Protein AF-A0A5N8WDY0-F1 (afdb_monomer)

Solvent-accessible surface area (backbone atoms only — not comparable to full-atom values): 14360 Å² total; per-residue (Å²): 140,86,79,90,82,86,77,80,86,76,88,77,80,76,77,79,76,74,82,80,84,70,80,69,49,37,36,32,41,62,36,26,34,29,49,36,77,68,32,74,91,48,96,66,60,34,71,58,36,56,59,27,44,50,50,44,52,47,46,35,44,75,72,67,66,28,44,77,53,67,89,71,45,62,41,40,34,56,66,55,49,50,48,51,46,27,53,61,26,53,36,86,88,46,44,60,65,29,34,41,37,38,40,43,33,31,52,30,41,53,34,82,93,76,68,43,44,23,38,50,31,25,70,35,45,73,93,48,61,79,78,28,44,47,54,56,60,51,48,54,39,37,46,62,90,34,38,48,32,33,38,38,40,37,40,52,31,44,33,67,59,89,68,58,60,67,52,49,40,48,50,36,34,51,72,59,57,80,63,89,81,58,87,86,30,36,42,36,35,38,33,42,43,32,61,82,72,87,74,68,72,40,46,66,44,53,38,49,51,52,28,52,52,53,54,58,69,69,67,81,62,61,103,58,84,56,63,67,63,41,40,55,42,30,64,66,36,88,80,49,56,94,72,50,47,60,47,73,43,76,34,72,45,74,111

Organism: NCBI:txid1803180

Radius of gyration: 22.56 Å; Cα contacts (8 Å, |Δi|>4): 462; chains: 1; bounding box: 66×35×93 Å

Foldse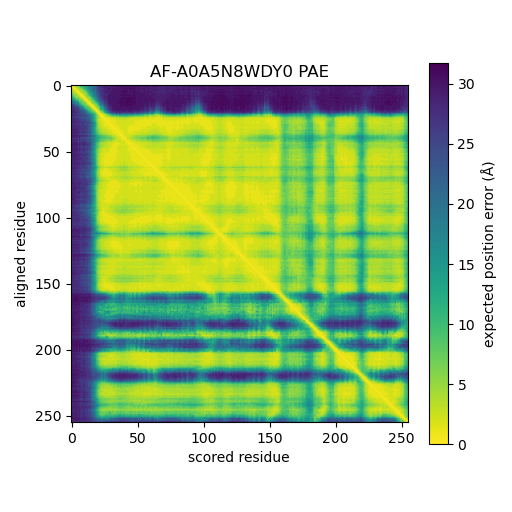ek 3Di:
DDDDDDDDDDDDPPPPPDPDDDDAAEAEEFEEQQAAVLVPVPPFGHVLLVVLRVLVVCLCVVPVVHDYDPPLYYQDDLCSVLVVLLCVQADPPDALRHAYEYHYYGAWEQDPVPRFIFGAGNHQNPVCNVPGHGLLSNLCSNPPNGSYQHYEYEYHYEYADDPSPVVSQCSSLVVVQPDDDDPDGKYKYKYKYHHDDDDPRNLVSVLLSVLVVVQVPPPDRDNDDDPVSSQVSSQPDPSRPPRIHMDMDMRDNDD

InterPro domains:
  IPR011600 Peptidase C14, caspase domain [PF00656] (36-161)
  IPR029030 Caspase-like domain superfamily [SSF52129] (45-199)

Nearest PDB structures (foldseek):
  4i1p-assembly2_C  TM=6.400E-01  e=8.966E-08  Homo sapiens
  3o2s-assembly1_B  TM=4.109E-01  e=3.213E-02  Homo sapiens
  4h3h-assembly2_E  TM=3.998E-01  e=7.259E-02  Homo sapiens
  3fmv-assembly1_A  TM=3.996E-01  e=1.057E-01  Drosophila melanogaster
  8xih-assembly1_B  TM=2.295E-01  e=7.510E+00  Mucilaginibacter paludis DSM 18603

Secondary structure (DSSP, 8-state):
--PPPPPPPP--------S--PPPPEEEEEEE----GGGTTSTT--TTHHHHHHHHHHIIIIIS-PEEE-TT-SS--HHHHHHHHHHHHHSTT--TT-EEEEEEEEEEEE-TTT--EEEE-TT--TT-GGGSEEGGGHHHHHHTTSS--EEEEEEEEEBSSSSHHHHHHHHHHHHHHT----TTEEEEEEEEE-BSS---TTHHHHHHHHHHHHHHHTSS--SS--HHHHHHHHHT-TTS-TT-EEEEEEEEE--

Structure (mmCIF, N/CA/C/O backbone):
data_AF-A0A5N8WDY0-F1
#
_entry.id   AF-A0A5N8WDY0-F1
#
loop_
_atom_site.group_PDB
_atom_site.id
_atom_site.type_symbol
_atom_site.label_atom_id
_atom_site.label_alt_id
_atom_site.label_comp_id
_atom_site.label_asym_id
_atom_site.label_entity_id
_atom_site.label_seq_id
_atom_site.pdbx_PDB_ins_code
_atom_site.Cartn_x
_atom_site.Cartn_y
_atom_site.Cartn_z
_atom_site.occupancy
_atom_site.B_iso_or_equiv
_atom_site.auth_seq_id
_atom_site.auth_comp_id
_atom_site.auth_asym_id
_atom_site.auth_atom_id
_atom_site.pdbx_PDB_model_num
ATOM 1 N N . MET A 1 1 ? -44.106 15.214 69.969 1.00 41.19 1 MET A N 1
ATOM 2 C CA . MET A 1 1 ? -45.110 15.254 68.885 1.00 41.19 1 MET A CA 1
ATOM 3 C C . MET A 1 1 ? -44.620 16.280 67.863 1.00 41.19 1 MET A C 1
ATOM 5 O O . MET A 1 1 ? -44.965 17.442 67.964 1.00 41.19 1 MET A O 1
ATOM 9 N N . SER A 1 2 ? -43.509 16.016 67.173 1.00 41.09 2 SER A N 1
ATOM 10 C CA . SER A 1 2 ? -43.391 15.290 65.890 1.00 41.09 2 SER A CA 1
ATOM 11 C C . SER A 1 2 ? -43.921 16.117 64.710 1.00 41.09 2 SER A C 1
ATOM 13 O O . SER A 1 2 ? -45.091 16.016 64.360 1.00 41.09 2 SER A O 1
ATOM 15 N N . GLY A 1 3 ? -43.043 16.949 64.136 1.00 33.97 3 GLY A N 1
ATOM 16 C CA . GLY A 1 3 ? -43.262 17.661 62.872 1.00 33.97 3 GLY A CA 1
ATOM 17 C C . GLY A 1 3 ? -42.946 16.784 61.646 1.00 33.97 3 GLY A C 1
ATOM 18 O O . GLY A 1 3 ? -42.267 15.764 61.789 1.00 33.97 3 GLY A O 1
ATOM 19 N N . PRO A 1 4 ? -43.441 17.141 60.448 1.00 39.28 4 PRO A N 1
ATOM 20 C CA . PRO A 1 4 ? -43.290 16.320 59.251 1.00 39.28 4 PRO A CA 1
ATOM 21 C C . PRO A 1 4 ? -41.897 16.486 58.623 1.00 39.28 4 PRO A C 1
ATOM 23 O O . PRO A 1 4 ? -41.446 17.594 58.342 1.00 39.28 4 PRO A O 1
ATOM 26 N N . GLY A 1 5 ? -41.213 15.358 58.415 1.00 33.44 5 GLY A N 1
ATOM 27 C CA . GLY A 1 5 ? -39.883 15.285 57.816 1.00 33.44 5 GLY A CA 1
ATOM 28 C C . GLY A 1 5 ? -39.906 15.461 56.297 1.00 33.44 5 GLY A C 1
ATOM 29 O O . GLY A 1 5 ? -40.587 14.726 55.583 1.00 33.44 5 GLY A O 1
ATOM 30 N N . TRP A 1 6 ? -39.107 16.409 55.814 1.00 32.38 6 TRP A N 1
ATOM 31 C CA . TRP A 1 6 ? -38.772 16.586 54.404 1.00 32.38 6 TRP A CA 1
ATOM 32 C C . TRP A 1 6 ? -37.780 15.494 53.970 1.00 32.38 6 TRP A C 1
ATOM 34 O O . TRP A 1 6 ? -36.683 15.397 54.521 1.00 32.38 6 TRP A O 1
ATOM 44 N N . ARG A 1 7 ? -38.162 14.647 53.007 1.00 35.81 7 ARG A N 1
ATOM 45 C CA . ARG A 1 7 ? -37.273 13.654 52.380 1.00 35.81 7 ARG A CA 1
ATOM 46 C C . ARG A 1 7 ? -36.707 14.237 51.084 1.00 35.81 7 ARG A C 1
ATOM 48 O O . ARG A 1 7 ? -37.470 14.554 50.179 1.00 35.81 7 ARG A O 1
ATOM 55 N N . TYR A 1 8 ? -35.383 14.328 50.985 1.00 34.28 8 TYR A N 1
ATOM 56 C CA . TYR A 1 8 ? -34.689 14.441 49.699 1.00 34.28 8 TYR A CA 1
ATOM 57 C C . TYR A 1 8 ? -34.853 13.122 48.919 1.00 34.28 8 TYR A C 1
ATOM 59 O O . TYR A 1 8 ? -34.640 12.061 49.515 1.00 34.28 8 TYR A O 1
ATOM 67 N N . PRO A 1 9 ? -35.200 13.134 47.620 1.00 34.75 9 PRO A N 1
ATOM 68 C CA . PRO A 1 9 ? -35.011 11.967 46.776 1.00 34.75 9 PRO A CA 1
ATOM 69 C C . PRO A 1 9 ? -33.530 11.836 46.416 1.00 34.75 9 PRO A C 1
ATOM 71 O O . PRO A 1 9 ? -32.908 12.777 45.929 1.00 34.75 9 PRO A O 1
ATOM 74 N N . ALA A 1 10 ? -32.996 10.649 46.693 1.00 37.09 10 ALA A N 1
ATOM 75 C CA . ALA A 1 10 ? -31.691 10.201 46.251 1.00 37.09 10 ALA A CA 1
ATOM 76 C C . ALA A 1 10 ? -31.654 10.031 44.726 1.00 37.09 10 ALA A C 1
ATOM 78 O O . ALA A 1 10 ? -32.656 9.703 44.086 1.00 37.09 10 ALA A O 1
ATOM 79 N N . ASP A 1 11 ? -30.457 10.246 44.201 1.00 36.03 11 ASP A N 1
ATOM 80 C CA . ASP A 1 11 ? -30.026 10.104 42.822 1.00 36.03 11 ASP A CA 1
ATOM 81 C C . ASP A 1 11 ? -30.636 8.901 42.090 1.00 36.03 11 ASP A C 1
ATOM 83 O O . ASP A 1 11 ? -30.462 7.743 42.469 1.00 36.03 11 ASP A O 1
ATOM 87 N N . SER A 1 12 ? -31.270 9.179 40.954 1.00 33.81 12 SER A N 1
ATOM 88 C CA . SER A 1 12 ? -31.359 8.221 39.854 1.00 33.81 12 SER A CA 1
ATOM 89 C C . SER A 1 12 ? -30.687 8.851 38.643 1.00 33.81 12 SER A C 1
ATOM 91 O O . SER A 1 12 ? -31.320 9.428 37.764 1.00 33.81 12 SER A O 1
ATOM 93 N N . VAL A 1 13 ? -29.355 8.754 38.617 1.00 37.41 13 VAL A N 1
ATOM 94 C CA . VAL A 1 13 ? -28.592 8.890 37.377 1.00 37.41 13 VAL A CA 1
ATOM 95 C C . VAL A 1 13 ? -29.002 7.706 36.509 1.00 37.41 13 VAL A C 1
ATOM 97 O O . VAL A 1 13 ? -28.483 6.597 36.629 1.00 37.41 13 VAL A O 1
ATOM 100 N N . SER A 1 14 ? -30.015 7.933 35.681 1.00 36.53 14 SER A N 1
ATOM 101 C CA . SER A 1 14 ? -30.375 7.069 34.571 1.00 36.53 14 SER A CA 1
ATOM 102 C C . SER A 1 14 ? -29.157 6.973 33.662 1.00 36.53 14 SER A C 1
ATOM 104 O O . SER A 1 14 ? -28.868 7.891 32.896 1.00 36.53 14 SER A O 1
ATOM 106 N N . GLY A 1 15 ? -28.409 5.879 33.812 1.00 33.81 15 GLY A N 1
ATOM 107 C CA . GLY A 1 15 ? -27.328 5.504 32.919 1.00 33.81 15 GLY A CA 1
ATOM 108 C C . GLY A 1 15 ? -27.869 5.422 31.502 1.00 33.81 15 GLY A C 1
ATOM 109 O O . GLY A 1 15 ? -28.579 4.480 31.146 1.00 33.81 15 GLY A O 1
ATOM 110 N N . ASP A 1 16 ? -27.537 6.447 30.731 1.00 34.56 16 ASP A N 1
ATOM 111 C CA . ASP A 1 16 ? -27.670 6.518 29.291 1.00 34.56 16 ASP A CA 1
ATOM 112 C C . ASP A 1 16 ? -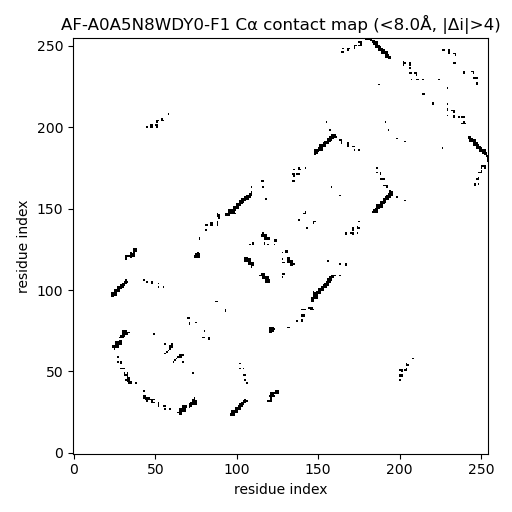26.895 5.333 28.696 1.00 34.56 16 ASP A C 1
ATOM 114 O O . ASP A 1 16 ? -25.664 5.335 28.589 1.00 34.56 16 ASP A O 1
ATOM 118 N N . ARG A 1 17 ? -27.611 4.239 28.410 1.00 39.78 17 ARG A N 1
ATOM 119 C CA . ARG A 1 17 ? -27.057 3.096 27.685 1.00 39.78 17 ARG A CA 1
ATOM 120 C C . ARG A 1 17 ? -26.808 3.570 26.263 1.00 39.78 17 ARG A C 1
ATOM 122 O O . ARG A 1 17 ? -27.700 3.504 25.421 1.00 39.78 17 ARG A O 1
ATOM 129 N N . ARG A 1 18 ? -25.582 4.031 26.011 1.00 45.97 18 ARG A N 1
ATOM 130 C CA . ARG A 1 18 ? -25.064 4.271 24.664 1.00 45.97 18 ARG A CA 1
ATOM 131 C C . ARG A 1 18 ? -25.405 3.077 23.776 1.00 45.97 18 ARG A C 1
ATOM 133 O O . ARG A 1 18 ? -24.994 1.947 24.041 1.00 45.97 18 ARG A O 1
ATOM 140 N N . ALA A 1 19 ? -26.163 3.353 22.728 1.00 42.78 19 ALA A N 1
ATOM 141 C CA . ALA A 1 19 ? -26.455 2.413 21.668 1.00 42.78 19 ALA A CA 1
ATOM 142 C C . ALA A 1 19 ? -25.149 1.915 21.007 1.00 42.78 19 ALA A C 1
ATOM 144 O O . ALA A 1 19 ? -24.317 2.716 20.588 1.00 42.78 19 ALA A O 1
ATOM 145 N N . GLY A 1 20 ? -24.992 0.589 20.897 1.00 45.62 20 GLY A N 1
ATOM 146 C CA . GLY A 1 20 ? -24.292 -0.061 19.777 1.00 45.62 20 GLY A CA 1
ATOM 147 C C . GLY A 1 20 ? -22.757 -0.141 19.770 1.00 45.62 20 GLY A C 1
ATOM 148 O O . GLY A 1 20 ? -22.171 -0.091 18.694 1.00 45.62 20 GLY A O 1
ATOM 149 N N . GLY A 1 21 ? -22.073 -0.286 20.907 1.00 44.81 21 GLY A N 1
ATOM 150 C CA . GLY A 1 21 ? -20.602 -0.379 20.942 1.00 44.81 21 GLY A CA 1
ATOM 151 C C . GLY A 1 21 ? -20.034 -1.794 20.759 1.00 44.81 21 GLY A C 1
ATOM 152 O O . GLY A 1 21 ? -19.482 -2.336 21.709 1.00 44.81 21 GLY A O 1
ATOM 153 N N . GLY A 1 22 ? -20.169 -2.408 19.577 1.00 65.88 22 GLY A N 1
ATOM 154 C CA . GLY A 1 22 ? -19.426 -3.645 19.257 1.00 65.88 22 GLY A CA 1
ATOM 155 C C . GLY A 1 22 ? -17.916 -3.387 19.137 1.00 65.88 22 GLY A C 1
ATOM 156 O O . GLY A 1 22 ? -17.536 -2.250 18.847 1.00 65.88 22 GLY A O 1
ATOM 157 N N . GLU A 1 23 ? -17.078 -4.412 19.333 1.00 80.25 23 GLU A N 1
ATOM 158 C CA . GLU A 1 23 ? -15.612 -4.304 19.215 1.00 80.25 23 GLU A CA 1
ATOM 159 C C . GLU A 1 23 ? -15.165 -3.674 17.876 1.00 80.25 23 GLU A C 1
ATOM 161 O O . GLU A 1 23 ? -15.850 -3.849 16.859 1.00 80.25 23 GLU A O 1
ATOM 166 N N . PRO A 1 24 ? -14.025 -2.948 17.852 1.00 85.44 24 PRO A N 1
ATOM 167 C CA . PRO A 1 24 ? -13.441 -2.421 16.623 1.00 85.44 24 PRO A CA 1
ATOM 168 C C . PRO A 1 24 ? -13.274 -3.506 15.559 1.00 85.44 24 PRO A C 1
ATOM 170 O O . PRO A 1 24 ? -12.578 -4.500 15.778 1.00 85.44 24 PRO A O 1
ATOM 173 N N . ARG A 1 25 ? -13.874 -3.305 14.383 1.00 93.25 25 ARG A N 1
ATOM 174 C CA . ARG A 1 25 ? -13.728 -4.244 13.267 1.00 93.25 25 ARG A CA 1
ATOM 175 C C . ARG A 1 25 ? -12.442 -3.943 12.512 1.00 93.25 25 ARG A C 1
ATOM 177 O O . ARG A 1 25 ? -12.046 -2.787 12.363 1.00 93.25 25 ARG A O 1
ATOM 184 N N . ARG A 1 26 ? -11.794 -4.995 12.031 1.00 94.69 26 ARG A N 1
ATOM 185 C CA . ARG A 1 26 ? -10.508 -4.929 11.336 1.00 94.69 26 ARG A CA 1
ATOM 186 C C . ARG A 1 26 ? -10.714 -5.421 9.915 1.00 94.69 26 ARG A C 1
ATOM 188 O O . ARG A 1 26 ? -11.215 -6.524 9.730 1.00 94.69 26 ARG A O 1
ATOM 195 N N . PHE A 1 27 ? -10.350 -4.617 8.927 1.00 97.38 27 PHE A N 1
ATOM 196 C CA . PHE A 1 27 ? -10.553 -4.919 7.512 1.00 97.38 27 PHE A CA 1
ATOM 197 C C . PHE A 1 27 ? -9.233 -4.911 6.764 1.00 97.38 27 PHE A C 1
ATOM 199 O O . PHE A 1 27 ? -8.406 -4.030 6.991 1.00 97.38 27 PHE A O 1
ATOM 206 N N . LEU A 1 28 ? -9.048 -5.886 5.884 1.00 98.06 28 LEU A N 1
ATOM 207 C CA . LEU A 1 28 ? -7.925 -5.967 4.963 1.00 98.06 28 LEU A CA 1
ATOM 208 C C . LEU A 1 28 ? -8.444 -5.808 3.536 1.00 98.06 28 LEU A C 1
ATOM 210 O O . LEU A 1 28 ? -9.315 -6.568 3.120 1.00 98.06 28 LEU A O 1
ATOM 214 N N . ILE A 1 29 ? -7.861 -4.882 2.782 1.00 98.31 29 ILE A N 1
ATOM 215 C CA . ILE A 1 29 ? -7.933 -4.851 1.318 1.00 98.31 29 ILE A CA 1
ATOM 216 C C . ILE A 1 29 ? -6.534 -5.203 0.813 1.00 98.31 29 ILE A C 1
ATOM 218 O O . ILE A 1 29 ? -5.583 -4.485 1.112 1.00 98.31 29 ILE A O 1
ATOM 222 N N . ALA A 1 30 ? -6.391 -6.307 0.082 1.00 97.88 30 ALA A N 1
ATOM 223 C CA . ALA A 1 30 ? -5.100 -6.770 -0.420 1.00 97.88 30 ALA A CA 1
ATOM 224 C C . ALA A 1 30 ? -5.161 -7.024 -1.928 1.00 97.88 30 ALA A C 1
ATOM 226 O O . ALA A 1 30 ? -5.949 -7.851 -2.396 1.00 97.88 30 ALA A O 1
ATOM 227 N N . THR A 1 31 ? -4.299 -6.335 -2.672 1.00 97.94 31 THR A N 1
ATOM 228 C CA . THR A 1 31 ? -4.170 -6.481 -4.122 1.00 97.94 31 THR A CA 1
ATOM 229 C C . THR A 1 31 ? -2.711 -6.588 -4.541 1.00 97.94 31 THR A C 1
ATOM 231 O O . THR A 1 31 ? -1.813 -6.082 -3.866 1.00 97.94 31 THR A O 1
ATOM 234 N N . ALA A 1 32 ? -2.493 -7.223 -5.685 1.00 95.94 32 ALA A N 1
A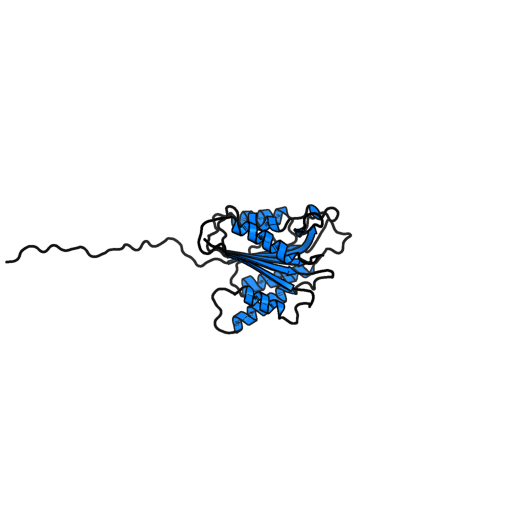TOM 235 C CA . ALA A 1 32 ? -1.217 -7.244 -6.374 1.00 95.94 32 ALA A CA 1
ATOM 236 C C . ALA A 1 32 ? -1.436 -7.033 -7.872 1.00 95.94 32 ALA A C 1
ATOM 238 O O . ALA A 1 32 ? -2.393 -7.570 -8.434 1.00 95.94 32 ALA A O 1
ATOM 239 N N . VAL A 1 33 ? -0.545 -6.275 -8.507 1.00 95.75 33 VAL A N 1
ATOM 240 C CA . VAL A 1 33 ? -0.475 -6.159 -9.965 1.00 95.75 33 VAL A CA 1
ATOM 241 C C . VAL A 1 33 ? 0.573 -7.152 -10.452 1.00 95.75 33 VAL A C 1
ATOM 243 O O . VAL A 1 33 ? 1.774 -6.971 -10.278 1.00 95.75 33 VAL A O 1
ATOM 246 N N . THR A 1 34 ? 0.090 -8.265 -10.985 1.00 94.69 34 THR A N 1
ATOM 247 C CA . THR A 1 34 ? 0.880 -9.418 -11.427 1.00 94.69 34 THR A CA 1
ATOM 248 C C . THR A 1 34 ? 1.106 -9.408 -12.932 1.00 94.69 34 THR A C 1
ATOM 250 O O . THR A 1 34 ? 2.052 -10.043 -13.400 1.00 94.69 34 THR A O 1
ATOM 253 N N . ARG A 1 35 ? 0.248 -8.702 -13.680 1.00 95.38 35 ARG A N 1
ATOM 254 C CA . ARG A 1 35 ? 0.292 -8.611 -15.140 1.00 95.38 35 ARG A CA 1
ATOM 255 C C . ARG A 1 35 ? 0.127 -7.186 -15.641 1.00 95.38 35 ARG A C 1
ATOM 257 O O . ARG A 1 35 ? -0.721 -6.448 -15.140 1.00 95.38 35 ARG A O 1
ATOM 264 N N . TYR A 1 36 ? 0.868 -6.874 -16.700 1.00 94.44 36 TYR A N 1
ATOM 265 C CA . TYR A 1 36 ? 0.880 -5.573 -17.365 1.00 94.44 36 TYR A CA 1
ATOM 266 C C . TYR A 1 36 ? 0.624 -5.736 -18.873 1.00 94.44 36 TYR A C 1
ATOM 268 O O . TYR A 1 36 ? 1.563 -5.747 -19.668 1.00 94.44 36 TYR A O 1
ATOM 276 N N . PRO A 1 37 ? -0.646 -5.871 -19.308 1.00 94.31 37 PRO A N 1
ATOM 277 C CA . PRO A 1 37 ? -0.991 -6.157 -20.703 1.00 94.31 37 PRO A CA 1
ATOM 278 C C . PRO A 1 37 ? -0.462 -5.151 -21.736 1.00 94.31 37 PRO A C 1
ATOM 280 O O . PRO A 1 37 ? -0.195 -5.539 -22.871 1.00 94.31 37 PRO A O 1
ATOM 283 N N . ALA A 1 38 ? -0.307 -3.874 -21.372 1.00 92.81 38 ALA A N 1
ATOM 284 C CA . ALA A 1 38 ? 0.275 -2.864 -22.261 1.00 92.81 38 ALA A CA 1
ATOM 285 C C . ALA A 1 38 ? 1.804 -3.015 -22.398 1.00 92.81 38 ALA A C 1
ATOM 287 O O . ALA A 1 38 ? 2.375 -2.712 -23.441 1.00 92.81 38 ALA A O 1
ATOM 288 N N . ALA A 1 39 ? 2.459 -3.588 -21.388 1.00 89.94 39 ALA A N 1
ATOM 289 C CA . ALA A 1 39 ? 3.906 -3.729 -21.288 1.00 89.94 39 ALA A CA 1
ATOM 290 C C . ALA A 1 39 ? 4.411 -5.119 -21.712 1.00 89.94 39 ALA A C 1
ATOM 292 O O . ALA A 1 39 ? 5.417 -5.591 -21.206 1.00 89.94 39 ALA A O 1
ATOM 293 N N . THR A 1 40 ? 3.748 -5.792 -22.661 1.00 87.06 40 THR A N 1
ATOM 294 C CA . THR A 1 40 ? 4.109 -7.165 -23.102 1.00 87.06 40 THR A CA 1
ATOM 295 C C . THR A 1 40 ? 5.534 -7.323 -23.639 1.00 87.06 40 THR A C 1
ATOM 297 O O . THR A 1 40 ? 6.055 -8.436 -23.691 1.00 87.06 40 THR A O 1
ATOM 300 N N . HIS A 1 41 ? 6.159 -6.226 -24.065 1.00 86.00 41 HIS A N 1
ATOM 301 C CA . HIS A 1 41 ? 7.540 -6.189 -24.540 1.00 86.00 41 HIS A CA 1
ATOM 302 C C . HIS A 1 41 ? 8.552 -5.876 -23.422 1.00 86.00 41 HIS A C 1
ATOM 304 O O . HIS A 1 41 ? 9.760 -5.940 -23.653 1.00 86.00 41 HIS A O 1
ATOM 310 N N . LEU A 1 42 ? 8.065 -5.554 -22.223 1.00 82.50 42 LEU A N 1
ATOM 311 C CA . LEU A 1 42 ? 8.845 -5.315 -21.020 1.00 82.50 42 LEU A CA 1
ATOM 312 C C . LEU A 1 42 ? 8.673 -6.506 -20.070 1.00 82.50 42 LEU A C 1
ATOM 314 O O . LEU A 1 42 ? 7.598 -7.090 -19.955 1.00 82.50 42 LEU A O 1
ATOM 318 N N . ASP A 1 43 ? 9.731 -6.875 -19.351 1.00 85.62 43 ASP A N 1
ATOM 319 C CA . ASP A 1 43 ? 9.674 -7.935 -18.333 1.00 85.62 43 ASP A CA 1
ATOM 320 C C . ASP A 1 43 ? 9.049 -7.397 -17.032 1.00 85.62 43 ASP A C 1
ATOM 322 O O . ASP A 1 43 ? 9.686 -7.340 -15.973 1.00 85.62 43 ASP A O 1
ATOM 326 N N . TRP A 1 44 ? 7.814 -6.896 -17.130 1.00 88.25 44 TRP A N 1
ATOM 327 C CA . TRP A 1 44 ? 7.068 -6.283 -16.030 1.00 88.25 44 TRP A CA 1
ATOM 328 C C . TRP A 1 44 ? 6.180 -7.274 -15.286 1.00 88.25 44 TRP A C 1
ATOM 330 O O . TRP A 1 44 ? 5.920 -7.062 -14.106 1.00 88.25 44 TRP A O 1
ATOM 340 N N . ASP A 1 45 ? 5.761 -8.374 -15.905 1.00 90.75 45 ASP A N 1
ATOM 341 C CA . ASP A 1 45 ? 4.912 -9.362 -15.239 1.00 90.75 45 ASP A CA 1
ATOM 342 C C . ASP A 1 45 ? 5.597 -9.948 -13.989 1.00 90.75 45 ASP A C 1
ATOM 344 O O . ASP A 1 45 ? 6.784 -10.287 -13.969 1.00 90.75 45 ASP A O 1
ATOM 348 N N . ARG A 1 46 ? 4.837 -10.058 -12.898 1.00 88.19 46 ARG A N 1
ATOM 349 C CA . ARG A 1 46 ? 5.295 -10.557 -11.593 1.00 88.19 46 ARG A CA 1
ATOM 350 C C . ARG A 1 46 ? 4.307 -11.599 -11.055 1.00 88.19 46 ARG A C 1
ATOM 352 O O . ARG A 1 46 ? 3.650 -11.365 -10.040 1.00 88.19 46 ARG A O 1
ATOM 359 N N . PRO A 1 47 ? 4.200 -12.784 -11.687 1.00 91.00 47 PRO A N 1
ATOM 360 C CA . PRO A 1 47 ? 3.232 -13.811 -11.288 1.00 91.00 47 PRO A CA 1
ATOM 361 C C . PRO A 1 47 ? 3.428 -14.309 -9.848 1.00 91.00 47 PRO A C 1
ATOM 363 O O . PRO A 1 47 ? 2.470 -14.728 -9.204 1.00 91.00 47 PRO A O 1
ATOM 366 N N . GLY A 1 48 ? 4.647 -14.223 -9.302 1.00 87.69 48 GLY A N 1
ATOM 367 C CA . GLY A 1 48 ? 4.912 -14.586 -7.909 1.00 87.69 48 GLY A CA 1
ATOM 368 C C . GLY A 1 48 ? 4.170 -13.714 -6.885 1.00 87.69 48 GLY A C 1
ATOM 369 O O . GLY A 1 48 ? 3.983 -14.151 -5.750 1.00 87.69 48 GLY A O 1
ATOM 370 N N . LEU A 1 49 ? 3.718 -12.506 -7.258 1.00 91.00 49 LEU A N 1
ATOM 371 C CA . LEU A 1 49 ? 3.008 -11.619 -6.331 1.00 91.00 49 LEU A CA 1
ATOM 372 C C . LEU A 1 49 ? 1.632 -12.164 -5.926 1.00 91.00 49 LEU A C 1
ATOM 374 O O . LEU A 1 49 ? 1.084 -11.719 -4.920 1.00 91.00 49 LEU A O 1
ATOM 378 N N . VAL A 1 50 ? 1.103 -13.164 -6.643 1.00 94.62 50 VAL A N 1
ATOM 379 C CA . VAL A 1 50 ? -0.081 -13.917 -6.204 1.00 94.62 50 VAL A CA 1
ATOM 380 C C . VAL A 1 50 ? 0.174 -14.549 -4.835 1.00 94.62 50 VAL A C 1
ATOM 382 O O . VAL A 1 50 ? -0.572 -14.291 -3.895 1.00 94.62 50 VAL A O 1
ATOM 385 N N . ALA A 1 51 ? 1.270 -15.302 -4.696 1.00 91.75 51 ALA A N 1
ATOM 386 C CA . ALA A 1 51 ? 1.622 -15.950 -3.435 1.00 91.75 51 ALA A CA 1
ATOM 387 C C . ALA A 1 51 ? 1.936 -14.920 -2.339 1.00 91.75 51 ALA A C 1
ATOM 389 O O . ALA A 1 51 ? 1.463 -15.053 -1.217 1.00 91.75 51 ALA A O 1
ATOM 390 N N . ALA A 1 52 ? 2.652 -13.843 -2.684 1.00 90.75 52 ALA A N 1
ATOM 391 C CA . ALA A 1 52 ? 2.959 -12.762 -1.746 1.00 90.75 52 ALA A CA 1
ATOM 392 C C . ALA A 1 52 ? 1.688 -12.111 -1.161 1.00 90.75 52 ALA A C 1
ATOM 394 O O . ALA A 1 52 ? 1.592 -11.889 0.047 1.00 90.75 52 ALA A O 1
ATOM 395 N N . ARG A 1 53 ? 0.685 -11.839 -2.007 1.00 95.44 53 ARG A N 1
ATOM 396 C CA . ARG A 1 53 ? -0.624 -11.343 -1.567 1.00 95.44 53 ARG A CA 1
ATOM 397 C C . ARG A 1 53 ? -1.324 -12.356 -0.668 1.00 95.44 53 ARG A C 1
ATOM 399 O O . ARG A 1 53 ? -1.878 -11.966 0.359 1.00 95.44 53 ARG A O 1
ATOM 406 N N . ASP A 1 54 ? -1.342 -13.623 -1.060 1.00 96.06 54 ASP A N 1
ATOM 407 C CA . ASP A 1 54 ? -2.055 -14.658 -0.316 1.00 96.06 54 ASP A CA 1
ATOM 408 C C . ASP A 1 54 ? -1.435 -14.880 1.074 1.00 96.06 54 ASP A C 1
ATOM 410 O O . ASP A 1 54 ? -2.179 -14.978 2.050 1.00 96.06 54 ASP A O 1
ATOM 414 N N . ASP A 1 55 ? -0.107 -14.795 1.204 1.00 94.94 55 ASP A N 1
ATOM 415 C CA . ASP A 1 55 ? 0.600 -14.808 2.493 1.00 94.94 55 ASP A CA 1
ATOM 416 C C . ASP A 1 55 ? 0.153 -13.651 3.408 1.00 94.94 55 ASP A C 1
ATOM 418 O O . ASP A 1 55 ? -0.050 -13.831 4.613 1.00 94.94 55 ASP A O 1
ATOM 422 N N . ILE A 1 56 ? -0.044 -12.447 2.853 1.00 95.06 56 ILE A N 1
ATOM 423 C CA . ILE A 1 56 ? -0.577 -11.298 3.604 1.00 95.06 56 ILE A CA 1
ATOM 424 C C . ILE A 1 56 ? -2.018 -11.554 4.040 1.00 95.06 56 ILE A C 1
ATOM 426 O O . ILE A 1 56 ? -2.371 -11.285 5.192 1.00 95.06 56 ILE A O 1
ATOM 430 N N . VAL A 1 57 ? -2.858 -12.075 3.144 1.00 97.00 57 VAL A N 1
ATOM 431 C CA . VAL A 1 57 ? -4.248 -12.410 3.467 1.00 97.00 57 VAL A CA 1
ATOM 432 C C . VAL A 1 57 ? -4.296 -13.438 4.596 1.00 97.00 57 VAL A C 1
ATOM 434 O O . VAL A 1 57 ? -5.033 -13.233 5.564 1.00 97.00 57 VAL A O 1
ATOM 437 N N . GLU A 1 58 ? -3.493 -14.499 4.527 1.00 95.81 58 GLU A N 1
ATOM 438 C CA . GLU A 1 58 ? -3.415 -15.527 5.567 1.00 95.81 58 GLU A CA 1
ATOM 439 C C . GLU A 1 58 ? -2.935 -14.944 6.900 1.00 95.81 58 GLU A C 1
ATOM 441 O O . GLU A 1 58 ? -3.569 -15.159 7.935 1.00 95.81 58 GLU A O 1
ATOM 446 N N . LEU A 1 59 ? -1.862 -14.149 6.893 1.00 93.56 59 LEU A N 1
ATOM 447 C CA . LEU A 1 59 ? -1.331 -13.520 8.101 1.00 93.56 59 LEU A CA 1
ATOM 448 C C . LEU A 1 59 ? -2.393 -12.664 8.805 1.00 93.56 59 LEU A C 1
ATOM 450 O O . LEU A 1 59 ? -2.623 -12.787 10.012 1.00 93.56 59 LEU A O 1
ATOM 454 N N . PHE A 1 60 ? -3.063 -11.795 8.052 1.00 93.88 60 PHE A N 1
ATOM 455 C CA . PHE A 1 60 ? -4.009 -10.839 8.616 1.00 93.88 60 PHE A CA 1
ATOM 456 C C . PHE A 1 60 ? -5.316 -11.501 9.064 1.00 93.88 60 PHE A C 1
ATOM 458 O O . PHE A 1 60 ? -5.822 -11.184 10.145 1.00 93.88 60 PHE A O 1
ATOM 465 N N . THR A 1 61 ? -5.854 -12.427 8.269 1.00 94.38 61 THR A N 1
ATOM 466 C CA . THR A 1 61 ? -7.131 -13.089 8.579 1.00 94.38 61 THR A CA 1
ATOM 467 C C . THR A 1 61 ? -6.980 -14.236 9.573 1.00 94.38 61 THR A C 1
ATOM 469 O O . THR A 1 61 ? -7.830 -14.402 10.446 1.00 94.38 61 THR A O 1
ATOM 472 N N . GLY A 1 62 ? -5.882 -14.989 9.494 1.00 90.38 62 GLY A N 1
ATOM 473 C CA . GLY A 1 62 ? -5.623 -16.146 10.345 1.00 90.38 62 GLY A CA 1
ATOM 474 C C . GLY A 1 62 ? -5.024 -15.798 11.705 1.00 90.38 62 GLY A C 1
ATOM 475 O O . GLY A 1 62 ? -5.282 -16.508 12.674 1.00 90.38 62 GLY A O 1
ATOM 476 N N . ARG A 1 63 ? -4.235 -14.714 11.808 1.00 86.81 63 ARG A N 1
ATOM 477 C CA . ARG A 1 63 ? -3.483 -14.396 13.042 1.00 86.81 63 ARG A CA 1
ATOM 478 C C . ARG A 1 63 ? -3.823 -13.046 13.659 1.00 86.81 63 ARG A C 1
ATOM 480 O O . ARG A 1 63 ? -3.762 -12.909 14.877 1.00 86.81 63 ARG A O 1
ATOM 487 N N . LEU A 1 64 ? -4.185 -12.051 12.848 1.00 88.38 64 LEU A N 1
ATOM 488 C CA . LEU A 1 64 ? -4.406 -10.676 13.323 1.00 88.38 64 LEU A CA 1
ATOM 489 C C . LEU A 1 64 ? -5.891 -10.293 13.463 1.00 88.38 64 LEU A C 1
ATOM 491 O O . LEU A 1 64 ? -6.197 -9.162 13.852 1.00 88.38 64 LEU A O 1
ATOM 495 N N . GLY A 1 65 ? -6.810 -11.217 13.160 1.00 90.75 65 GLY A N 1
ATOM 496 C CA . GLY A 1 65 ? -8.254 -11.031 13.333 1.00 90.75 65 GLY A CA 1
ATOM 497 C C . GLY A 1 65 ? -8.889 -10.051 12.344 1.00 90.75 65 GLY A C 1
ATOM 498 O O . GLY A 1 65 ? -9.886 -9.409 12.675 1.00 90.75 65 GLY A O 1
ATOM 499 N N . TYR A 1 66 ? -8.304 -9.886 11.156 1.00 94.62 66 TYR A N 1
ATOM 500 C CA . TYR A 1 66 ? -8.863 -9.046 10.097 1.00 94.62 66 TYR A CA 1
ATOM 501 C C . TYR A 1 66 ? -9.876 -9.812 9.245 1.00 94.62 66 TYR A C 1
ATOM 503 O O . TYR A 1 66 ? -9.765 -11.014 9.025 1.00 94.62 66 TYR A O 1
ATOM 511 N N . GLN A 1 67 ? -10.845 -9.084 8.708 1.00 96.94 67 GLN A N 1
ATOM 512 C CA . GLN A 1 67 ? -11.771 -9.547 7.686 1.00 96.94 67 GLN A CA 1
ATOM 513 C C . GLN A 1 67 ? -11.254 -9.104 6.317 1.00 96.94 67 GLN A C 1
ATOM 515 O O . GLN A 1 67 ? -11.030 -7.912 6.096 1.00 96.94 67 GLN A O 1
ATOM 520 N N . HIS A 1 68 ? -11.061 -10.045 5.398 1.00 97.56 68 HIS A N 1
ATOM 521 C CA . HIS A 1 68 ? -10.624 -9.729 4.042 1.00 97.56 68 HIS A CA 1
ATOM 522 C C . HIS A 1 68 ? -11.800 -9.252 3.183 1.00 97.56 68 HIS A C 1
ATOM 524 O O . HIS A 1 68 ? -12.829 -9.918 3.088 1.00 97.56 68 HIS A O 1
ATOM 530 N N . VAL A 1 69 ? -11.626 -8.091 2.559 1.00 97.75 69 VAL A N 1
ATOM 531 C CA . VAL A 1 69 ? -12.531 -7.497 1.575 1.00 97.75 69 VAL A CA 1
ATOM 532 C C . VAL A 1 69 ? -12.056 -7.933 0.192 1.00 97.75 69 VAL A C 1
ATOM 534 O O . VAL A 1 69 ? -10.984 -7.529 -0.255 1.00 97.75 69 VAL A O 1
ATOM 537 N N . THR A 1 70 ? -12.823 -8.796 -0.470 1.00 94.94 70 THR A N 1
ATOM 538 C CA . THR A 1 70 ? -12.330 -9.564 -1.624 1.00 94.94 70 THR A CA 1
ATOM 539 C C . THR A 1 70 ? -12.618 -8.939 -2.986 1.00 94.94 70 THR A C 1
ATOM 541 O O . THR A 1 70 ? -12.066 -9.416 -3.974 1.00 94.94 70 THR A O 1
ATOM 544 N N . ASP A 1 71 ? -13.456 -7.900 -3.070 1.00 95.06 71 ASP A N 1
ATOM 545 C CA . ASP A 1 71 ? -14.008 -7.444 -4.359 1.00 95.06 71 ASP A CA 1
ATOM 546 C C . ASP A 1 71 ? -12.961 -6.861 -5.324 1.00 95.06 71 ASP A C 1
ATOM 548 O O . ASP A 1 71 ? -13.196 -6.850 -6.529 1.00 95.06 71 ASP A O 1
ATOM 552 N N . LEU A 1 72 ? -11.819 -6.371 -4.824 1.00 95.12 72 LEU A N 1
ATOM 553 C CA . LEU A 1 72 ? -10.782 -5.758 -5.664 1.00 95.12 72 LEU A CA 1
ATOM 554 C C . LEU A 1 72 ? -9.953 -6.784 -6.459 1.00 95.12 72 LEU A C 1
ATOM 556 O O . LEU A 1 72 ? -9.605 -6.523 -7.605 1.00 95.12 72 LEU A O 1
ATOM 560 N N . GLY A 1 73 ? -9.658 -7.948 -5.871 1.00 95.06 73 GLY A N 1
ATOM 561 C CA . GLY A 1 73 ? -8.926 -9.027 -6.543 1.00 95.06 73 GLY A CA 1
ATOM 562 C C . GLY A 1 73 ? -7.455 -8.726 -6.881 1.00 95.06 73 GLY A C 1
ATOM 563 O O . GLY A 1 73 ? -6.738 -8.117 -6.089 1.00 95.06 73 GLY A O 1
ATOM 564 N N . LEU A 1 74 ? -7.010 -9.252 -8.027 1.00 97.94 74 LEU A N 1
ATOM 565 C CA . LEU A 1 74 ? -5.675 -9.083 -8.617 1.00 97.94 74 LEU A CA 1
ATOM 566 C C . LEU A 1 74 ? -5.757 -8.175 -9.848 1.00 97.94 74 LEU A C 1
ATOM 568 O O . LEU A 1 74 ? -6.819 -8.063 -10.457 1.00 97.94 74 LEU A O 1
ATOM 572 N N . ASP A 1 75 ? -4.614 -7.613 -10.240 1.00 98.00 75 ASP A N 1
ATOM 573 C CA . ASP A 1 75 ? -4.433 -6.807 -11.453 1.00 98.00 75 ASP A CA 1
ATOM 574 C C . ASP A 1 75 ? -5.461 -5.664 -11.610 1.00 98.00 75 ASP A C 1
ATOM 576 O O . ASP A 1 75 ? -6.074 -5.544 -12.672 1.00 98.00 75 ASP A O 1
ATOM 580 N N . PRO A 1 76 ? -5.716 -4.829 -10.581 1.00 98.38 76 PRO A N 1
ATOM 581 C CA . PRO A 1 76 ? -6.641 -3.723 -10.743 1.00 98.38 76 PRO A CA 1
ATOM 582 C C . PRO A 1 76 ? -6.032 -2.627 -11.619 1.00 98.38 76 PRO A C 1
ATOM 584 O O . PRO A 1 76 ? -4.845 -2.304 -11.530 1.00 98.38 76 PRO A O 1
ATOM 587 N N . THR A 1 77 ? -6.905 -1.975 -12.373 1.00 98.19 77 THR A N 1
ATOM 588 C CA . THR A 1 77 ? -6.642 -0.657 -12.957 1.00 98.19 77 THR A CA 1
ATOM 589 C C . THR A 1 77 ? -6.519 0.414 -11.871 1.00 98.19 77 THR A C 1
ATOM 591 O O . THR A 1 77 ? -7.028 0.250 -10.750 1.00 98.19 77 THR A O 1
ATOM 594 N N . ALA A 1 78 ? -5.909 1.554 -12.201 1.00 97.69 78 ALA A N 1
ATOM 595 C CA . ALA A 1 78 ? -5.842 2.707 -11.300 1.00 97.69 78 ALA A CA 1
ATOM 596 C C . ALA A 1 78 ? -7.235 3.158 -10.822 1.00 97.69 78 ALA A C 1
ATOM 598 O O . ALA A 1 78 ? -7.468 3.436 -9.637 1.00 97.69 78 ALA A O 1
ATOM 599 N N . ASP A 1 79 ? -8.199 3.180 -11.739 1.00 97.94 79 ASP A N 1
ATOM 600 C CA . ASP A 1 79 ? -9.575 3.566 -11.449 1.00 97.94 79 ASP A CA 1
ATOM 601 C C . ASP A 1 79 ? -10.295 2.524 -10.570 1.00 97.94 79 ASP A C 1
ATOM 603 O O . ASP A 1 79 ? -10.935 2.891 -9.582 1.00 97.94 79 ASP A O 1
ATOM 607 N N . GLN A 1 80 ? -10.131 1.221 -10.836 1.00 98.50 80 GLN A N 1
ATOM 608 C CA . GLN A 1 80 ? -10.687 0.166 -9.975 1.00 98.50 80 GLN A CA 1
ATOM 609 C C . GLN A 1 80 ? -10.149 0.246 -8.543 1.00 98.50 80 GLN A C 1
ATOM 611 O O . GLN A 1 80 ? -10.946 0.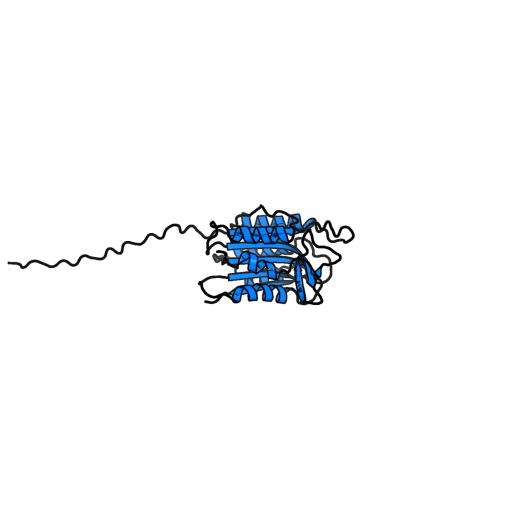221 -7.603 1.00 98.50 80 GLN A O 1
ATOM 616 N N . LEU A 1 81 ? -8.830 0.392 -8.367 1.00 98.25 81 LEU A N 1
ATOM 617 C CA . LEU A 1 81 ? -8.216 0.530 -7.044 1.00 98.25 81 LEU A CA 1
ATOM 618 C C . LEU A 1 81 ? -8.782 1.748 -6.308 1.00 98.25 81 LEU A C 1
ATOM 620 O O . LEU A 1 81 ? -9.275 1.635 -5.182 1.00 98.25 81 LEU A O 1
ATOM 624 N N . THR A 1 82 ? -8.742 2.925 -6.935 1.00 97.81 82 THR A N 1
ATOM 625 C CA . THR A 1 82 ? -9.137 4.160 -6.250 1.00 97.81 82 THR A CA 1
ATOM 626 C C . THR A 1 82 ? -10.637 4.246 -5.979 1.00 97.81 82 THR A C 1
ATOM 628 O O . THR A 1 82 ? -11.017 4.754 -4.918 1.00 97.81 82 THR A O 1
ATOM 631 N N . ARG A 1 83 ? -11.496 3.741 -6.876 1.00 97.94 83 ARG A N 1
ATOM 632 C CA . ARG A 1 83 ? -12.944 3.645 -6.634 1.00 97.94 83 ARG A CA 1
ATOM 633 C C . ARG A 1 83 ? -13.258 2.654 -5.527 1.00 97.94 83 ARG A C 1
ATOM 635 O O . ARG A 1 83 ? -13.968 3.022 -4.599 1.00 97.94 83 ARG A O 1
ATOM 642 N N . HIS A 1 84 ? -12.673 1.457 -5.553 1.00 98.31 84 HIS A N 1
ATOM 643 C CA . HIS A 1 84 ? -12.932 0.454 -4.522 1.00 98.31 84 HIS A CA 1
ATOM 644 C C . HIS A 1 84 ? -12.547 0.959 -3.123 1.00 98.31 84 HIS A C 1
ATOM 646 O O . HIS A 1 84 ? -13.357 0.898 -2.197 1.00 98.31 84 HIS A O 1
ATOM 652 N N . LEU A 1 85 ? -11.353 1.550 -2.974 1.00 97.50 85 LEU A N 1
ATOM 653 C CA . LEU A 1 85 ? -10.925 2.165 -1.711 1.00 97.50 85 LEU A CA 1
ATOM 654 C C . LEU A 1 85 ? -11.891 3.266 -1.255 1.00 97.50 85 LEU A C 1
ATOM 656 O O . LEU A 1 85 ? -12.230 3.362 -0.074 1.00 97.50 85 LEU A O 1
ATOM 660 N N . ARG A 1 86 ? -12.343 4.109 -2.188 1.00 96.50 86 ARG A N 1
ATOM 661 C CA . ARG A 1 86 ? -13.269 5.207 -1.903 1.00 96.50 86 ARG A CA 1
ATOM 662 C C . ARG A 1 86 ? -14.630 4.697 -1.440 1.00 96.50 86 ARG A C 1
ATOM 664 O O . ARG A 1 86 ? -15.143 5.192 -0.436 1.00 96.50 86 ARG A O 1
ATOM 671 N N . ASP A 1 87 ? -15.200 3.744 -2.161 1.00 97.50 87 ASP A N 1
ATOM 672 C CA . ASP A 1 87 ? -16.535 3.206 -1.912 1.00 97.50 87 ASP A CA 1
ATOM 673 C C . ASP A 1 87 ? -16.567 2.442 -0.591 1.00 97.50 87 ASP A C 1
ATOM 675 O O . ASP A 1 87 ? -17.437 2.692 0.250 1.00 97.50 87 ASP A O 1
ATOM 679 N N . PHE A 1 88 ? -15.548 1.614 -0.343 1.00 97.50 88 PHE A N 1
ATOM 680 C CA . PHE A 1 88 ? -15.381 0.927 0.930 1.00 97.50 88 PHE A CA 1
ATOM 681 C C . PHE A 1 88 ? -15.339 1.917 2.101 1.00 97.50 88 PHE A C 1
ATOM 683 O O . PHE A 1 88 ? -16.093 1.775 3.065 1.00 97.50 88 PHE A O 1
ATOM 690 N N . CYS A 1 89 ? -14.501 2.955 2.015 1.00 95.69 89 CYS A N 1
ATOM 691 C CA . CYS A 1 89 ? -14.325 3.919 3.103 1.00 95.69 89 CYS A CA 1
ATOM 692 C C . CYS A 1 89 ? -15.526 4.864 3.295 1.00 95.69 89 CYS A C 1
ATOM 694 O O . CYS A 1 89 ? -15.712 5.394 4.393 1.00 95.69 89 CYS A O 1
ATOM 696 N N . ARG A 1 90 ? -16.341 5.095 2.256 1.00 95.56 90 ARG A N 1
ATOM 697 C CA . ARG A 1 90 ? -17.548 5.944 2.315 1.00 95.56 90 ARG A CA 1
ATOM 698 C C . ARG A 1 90 ? -18.818 5.216 2.725 1.00 95.56 90 ARG A C 1
ATOM 700 O O . ARG A 1 90 ? -19.806 5.892 3.009 1.00 95.56 90 ARG A O 1
ATOM 707 N N . SER A 1 91 ? -18.811 3.887 2.733 1.00 96.38 91 SER A N 1
ATOM 708 C CA . SER A 1 91 ? -19.973 3.103 3.141 1.00 96.38 91 SER A CA 1
ATOM 709 C C . SER A 1 91 ? -20.493 3.551 4.512 1.00 96.38 91 SER A C 1
ATOM 711 O O . SER A 1 91 ? -19.717 3.757 5.449 1.00 96.38 91 SER A O 1
ATOM 713 N N . SER A 1 92 ? -21.818 3.669 4.644 1.00 94.62 92 SER A N 1
ATOM 714 C CA . SER A 1 92 ? -22.489 3.985 5.915 1.00 94.62 92 SER A CA 1
ATOM 715 C C . SER A 1 92 ? -22.214 2.943 6.999 1.00 94.62 92 SER A C 1
ATOM 717 O O . SER A 1 92 ? -22.328 3.236 8.184 1.00 94.62 92 SER A O 1
ATOM 719 N N . GLU A 1 93 ? -21.791 1.744 6.597 1.00 94.31 93 GLU A N 1
ATOM 720 C CA . GLU A 1 93 ? -21.376 0.680 7.500 1.00 94.31 93 GLU A CA 1
ATOM 721 C C . GLU A 1 93 ? -20.018 0.947 8.156 1.00 94.31 93 GLU A C 1
ATOM 723 O O . GLU A 1 93 ? -19.605 0.143 8.988 1.00 94.31 93 GLU A O 1
ATOM 728 N N . ARG A 1 94 ? -19.259 1.984 7.763 1.00 94.44 94 ARG A N 1
ATOM 729 C CA . ARG A 1 94 ? -17.939 2.299 8.341 1.00 94.44 94 ARG A CA 1
ATOM 730 C C . ARG A 1 94 ? -18.057 3.152 9.593 1.00 94.44 94 ARG A C 1
ATOM 732 O O . ARG A 1 94 ? -18.730 4.183 9.611 1.00 94.44 94 ARG A O 1
ATOM 739 N N . ARG A 1 95 ? -17.313 2.756 10.621 1.00 91.88 95 ARG A N 1
ATOM 740 C CA . ARG A 1 95 ? -17.249 3.426 11.918 1.00 91.88 95 ARG A CA 1
ATOM 741 C C . ARG A 1 95 ? -15.878 4.072 12.147 1.00 91.88 95 ARG A C 1
ATOM 743 O O . ARG A 1 95 ? -14.878 3.571 11.636 1.00 91.88 95 ARG A O 1
ATOM 750 N N . PRO A 1 96 ? -15.803 5.141 12.962 1.00 87.81 96 PRO A N 1
ATOM 751 C CA . PRO A 1 96 ? -14.537 5.781 13.330 1.00 87.81 96 PRO A CA 1
ATOM 752 C C . PRO A 1 96 ? -13.517 4.882 14.024 1.00 87.81 96 PRO A C 1
ATOM 754 O O . PRO A 1 96 ? -12.323 5.164 13.981 1.00 87.81 96 PRO A O 1
ATOM 757 N N . ASP A 1 97 ? -13.972 3.821 14.684 1.00 86.62 97 ASP A N 1
ATOM 758 C CA . ASP A 1 97 ? -13.111 2.876 15.380 1.00 86.62 97 ASP A CA 1
ATOM 759 C C . ASP A 1 97 ? -12.700 1.669 14.528 1.00 86.62 97 ASP A C 1
ATOM 761 O O . ASP A 1 97 ? -11.844 0.903 14.973 1.00 86.62 97 ASP A O 1
ATOM 765 N N . ASP A 1 98 ? -13.226 1.523 13.308 1.00 91.25 98 ASP A N 1
ATOM 766 C CA . ASP A 1 98 ? -12.752 0.498 12.379 1.00 91.25 98 ASP A CA 1
ATOM 767 C C . ASP A 1 98 ? -11.265 0.714 12.043 1.00 91.25 98 ASP A C 1
ATOM 769 O O . ASP A 1 98 ? -10.785 1.845 11.905 1.00 91.25 98 ASP A O 1
ATOM 773 N N . VAL A 1 99 ? -10.538 -0.392 11.891 1.00 91.12 99 VAL A N 1
ATOM 774 C CA . VAL A 1 99 ? -9.141 -0.419 11.446 1.00 91.12 99 VAL A CA 1
ATOM 775 C C . VAL A 1 99 ? -9.101 -0.937 10.019 1.00 91.12 99 VAL A C 1
ATOM 777 O O . VAL A 1 99 ? -9.611 -2.022 9.744 1.00 91.12 99 VAL A O 1
ATOM 780 N N . LEU A 1 100 ? -8.480 -0.180 9.119 1.00 94.19 100 LEU A N 1
ATOM 781 C CA . LEU A 1 100 ? -8.269 -0.580 7.733 1.00 94.19 100 LEU A CA 1
ATOM 782 C C . LEU A 1 100 ? -6.780 -0.826 7.488 1.00 94.19 100 LEU A C 1
ATOM 784 O O . LEU A 1 100 ? -5.964 0.070 7.681 1.00 94.19 100 LEU A O 1
ATOM 788 N N . ALA A 1 101 ? -6.444 -2.030 7.039 1.00 94.94 101 ALA A N 1
ATOM 789 C CA . ALA A 1 101 ? -5.164 -2.355 6.436 1.00 94.94 101 ALA A CA 1
ATOM 790 C C . ALA A 1 101 ? -5.331 -2.448 4.914 1.00 94.94 101 ALA A C 1
ATOM 792 O O . ALA A 1 101 ? -6.247 -3.110 4.426 1.00 94.94 101 ALA A O 1
ATOM 793 N N . VAL A 1 102 ? -4.447 -1.792 4.170 1.00 96.44 102 VAL A N 1
ATOM 794 C CA . VAL A 1 102 ? -4.391 -1.861 2.709 1.00 96.44 102 VAL A CA 1
ATOM 795 C C . VAL A 1 102 ? -3.009 -2.346 2.307 1.00 96.44 102 VAL A C 1
ATOM 797 O O . VAL A 1 102 ? -2.021 -1.724 2.681 1.00 96.44 102 VAL A O 1
ATOM 800 N N . TYR A 1 103 ? -2.945 -3.446 1.566 1.00 95.69 103 TYR A N 1
ATOM 801 C CA . TYR A 1 103 ? -1.719 -3.986 0.983 1.00 95.69 103 TYR A CA 1
ATOM 802 C C . TYR A 1 103 ? -1.777 -3.860 -0.536 1.00 95.69 103 TYR A C 1
ATOM 804 O O . TYR A 1 103 ? -2.746 -4.306 -1.158 1.00 95.69 103 TYR A O 1
ATOM 812 N N . ILE A 1 104 ? -0.747 -3.245 -1.113 1.00 95.12 104 ILE A N 1
ATOM 813 C CA . ILE A 1 104 ? -0.583 -3.095 -2.558 1.00 95.12 104 ILE A CA 1
ATOM 814 C C . ILE A 1 104 ? 0.821 -3.566 -2.916 1.00 95.12 104 ILE A C 1
ATOM 816 O O . ILE A 1 104 ? 1.795 -3.020 -2.397 1.00 95.12 104 ILE A O 1
ATOM 820 N N . ALA A 1 105 ? 0.905 -4.542 -3.817 1.00 92.31 105 ALA A N 1
ATOM 821 C CA . ALA A 1 105 ? 2.165 -5.019 -4.373 1.00 92.31 105 ALA A CA 1
ATOM 822 C C . ALA A 1 105 ? 2.214 -4.867 -5.893 1.00 92.31 105 ALA A C 1
ATOM 824 O O . ALA A 1 105 ? 1.201 -5.042 -6.573 1.00 92.31 105 ALA A O 1
ATOM 825 N N . GLY A 1 106 ? 3.393 -4.565 -6.429 1.00 90.31 106 GLY A N 1
ATOM 826 C CA . GLY A 1 106 ? 3.586 -4.352 -7.863 1.00 90.31 106 GLY A CA 1
ATOM 827 C C . GLY A 1 106 ? 4.787 -3.463 -8.155 1.00 90.31 106 GLY A C 1
ATOM 828 O O . GLY A 1 106 ? 5.671 -3.290 -7.314 1.00 90.31 106 GLY A O 1
ATOM 829 N N . HIS A 1 107 ? 4.818 -2.881 -9.349 1.00 88.50 107 HIS A N 1
ATOM 830 C CA . HIS A 1 107 ? 5.825 -1.881 -9.696 1.00 88.50 107 HIS A CA 1
ATOM 831 C C . HIS A 1 107 ? 5.482 -0.502 -9.152 1.00 88.50 107 HIS A C 1
ATOM 833 O O . HIS A 1 107 ? 4.320 -0.090 -9.112 1.00 88.50 107 HIS A O 1
ATOM 839 N N . GLY A 1 108 ? 6.530 0.208 -8.756 1.00 86.62 108 GLY A N 1
ATOM 840 C CA . GLY A 1 108 ? 6.493 1.624 -8.460 1.00 86.62 108 GLY A CA 1
ATOM 841 C C . GLY A 1 108 ? 7.659 2.325 -9.143 1.00 86.62 108 GLY A C 1
ATOM 842 O O . GLY A 1 108 ? 8.717 1.734 -9.367 1.00 86.62 108 GLY A O 1
ATOM 843 N N . GLU A 1 109 ? 7.464 3.590 -9.483 1.00 83.44 109 GLU A N 1
ATOM 844 C CA . GLU A 1 109 ? 8.495 4.417 -10.106 1.00 83.44 109 GLU A CA 1
ATOM 845 C C . GLU A 1 109 ? 8.520 5.806 -9.483 1.00 83.44 109 GLU A C 1
ATOM 847 O O . GLU A 1 109 ? 7.533 6.266 -8.907 1.00 83.44 109 GLU A O 1
ATOM 852 N N . ILE A 1 110 ? 9.676 6.465 -9.570 1.00 83.00 110 ILE A N 1
ATOM 853 C CA . ILE A 1 110 ? 9.809 7.882 -9.245 1.00 83.00 110 ILE A CA 1
ATOM 854 C C . ILE A 1 110 ? 9.839 8.641 -10.563 1.00 83.00 110 ILE A C 1
ATOM 856 O O . ILE A 1 110 ? 10.785 8.502 -11.332 1.00 83.00 110 ILE A O 1
ATOM 860 N N . VAL A 1 111 ? 8.824 9.468 -10.790 1.00 82.75 111 VAL A N 1
ATOM 861 C CA . VAL A 1 111 ? 8.745 10.360 -11.946 1.00 82.75 111 VAL A CA 1
ATOM 862 C C . VAL A 1 111 ? 9.883 11.374 -11.857 1.00 82.75 111 VAL A C 1
ATOM 864 O O . VAL A 1 111 ? 9.894 12.210 -10.949 1.00 82.75 111 VAL A O 1
ATOM 867 N N . GLU A 1 112 ? 10.844 11.317 -12.783 1.00 77.88 112 GLU A N 1
ATOM 868 C CA . GLU A 1 112 ? 12.097 12.089 -12.708 1.00 77.88 112 GLU A CA 1
ATOM 869 C C . GLU A 1 112 ? 11.854 13.602 -12.590 1.00 77.88 112 GLU A C 1
ATOM 871 O O . GLU A 1 112 ? 12.525 14.293 -11.823 1.00 77.88 112 GLU A O 1
ATOM 876 N N . ASN A 1 113 ? 10.850 14.115 -13.306 1.00 77.62 113 ASN A N 1
ATOM 877 C CA . ASN A 1 113 ? 10.562 15.549 -13.380 1.00 77.62 113 ASN A CA 1
ATOM 878 C C . ASN A 1 113 ? 9.888 16.113 -12.123 1.00 77.62 113 ASN A C 1
ATOM 880 O O . ASN A 1 113 ? 10.029 17.299 -11.820 1.00 77.62 113 ASN A O 1
ATOM 884 N N . THR A 1 114 ? 9.118 15.294 -11.406 1.00 79.12 114 THR A N 1
ATOM 885 C CA . THR A 1 114 ? 8.299 15.742 -10.266 1.00 79.12 114 THR A CA 1
ATOM 886 C C . THR A 1 114 ? 8.782 15.177 -8.932 1.00 79.12 114 THR A C 1
ATOM 888 O O . THR A 1 114 ? 8.371 15.662 -7.876 1.00 79.12 114 THR A O 1
ATOM 891 N N . GLY A 1 115 ? 9.630 14.146 -8.964 1.00 79.12 115 GLY A N 1
ATOM 892 C CA . GLY A 1 115 ? 10.013 13.346 -7.804 1.00 79.12 115 GLY A CA 1
ATOM 893 C C . GLY A 1 115 ? 8.855 12.540 -7.210 1.00 79.12 115 GLY A C 1
ATOM 894 O O . GLY A 1 115 ? 8.997 11.981 -6.123 1.00 79.12 115 GLY A O 1
ATOM 895 N N . GLN A 1 116 ? 7.693 12.498 -7.871 1.00 82.19 116 GLN A N 1
ATOM 896 C CA . GLN A 1 116 ? 6.524 11.802 -7.352 1.00 82.19 116 GLN A CA 1
ATOM 897 C C . GLN A 1 116 ? 6.653 10.302 -7.538 1.00 82.19 116 GLN A C 1
ATOM 899 O O . GLN A 1 116 ? 7.064 9.823 -8.587 1.00 82.19 116 GLN A O 1
ATOM 904 N N . HIS A 1 117 ? 6.228 9.562 -6.521 1.00 85.69 117 HIS A N 1
ATOM 905 C CA . HIS A 1 117 ? 6.078 8.127 -6.654 1.00 85.69 117 HIS A CA 1
ATOM 906 C C . HIS A 1 117 ? 4.729 7.771 -7.260 1.00 85.69 117 HIS A C 1
ATOM 908 O O . HIS A 1 117 ? 3.671 8.170 -6.744 1.00 85.69 117 HIS A O 1
ATOM 914 N N . VAL A 1 118 ? 4.782 6.951 -8.296 1.00 89.25 118 VAL A N 1
ATOM 915 C CA . VAL A 1 118 ? 3.627 6.378 -8.974 1.00 89.25 118 VAL A CA 1
ATOM 916 C C . VAL A 1 118 ? 3.601 4.868 -8.779 1.00 89.25 118 VAL A C 1
ATOM 918 O O . VAL A 1 118 ? 4.638 4.224 -8.655 1.00 89.25 118 VAL A O 1
ATOM 921 N N . LEU A 1 119 ? 2.397 4.311 -8.713 1.00 91.56 119 LEU A N 1
ATOM 922 C CA . LEU A 1 119 ? 2.144 2.879 -8.761 1.00 91.56 119 LEU A CA 1
ATOM 923 C C . LEU A 1 119 ? 1.801 2.522 -10.199 1.00 91.56 119 LEU A C 1
ATOM 925 O O . LEU A 1 119 ? 0.864 3.098 -10.760 1.00 91.56 119 LEU A O 1
ATOM 929 N N . LEU A 1 120 ? 2.521 1.558 -10.768 1.00 93.44 120 LEU A N 1
ATOM 930 C CA . LEU A 1 120 ? 2.168 1.043 -12.082 1.00 93.44 120 LEU A CA 1
ATOM 931 C C . LEU A 1 120 ? 1.053 0.014 -11.897 1.00 93.44 120 LEU A C 1
ATOM 933 O O . LEU A 1 120 ? 1.232 -1.029 -11.253 1.00 93.44 120 LEU A O 1
ATOM 937 N N . MET A 1 121 ? -0.105 0.336 -12.455 1.00 95.94 121 MET A N 1
ATOM 938 C CA . MET A 1 121 ? -1.325 -0.456 -12.391 1.00 95.94 121 MET A CA 1
ATOM 939 C C . MET A 1 121 ? -1.458 -1.306 -13.659 1.00 95.94 121 MET A C 1
ATOM 941 O O . MET A 1 121 ? -0.669 -1.170 -14.593 1.00 95.94 121 MET A O 1
ATOM 945 N N . SER A 1 122 ? -2.447 -2.202 -13.721 1.00 97.06 122 SER A N 1
ATOM 946 C CA . SER A 1 122 ? -2.593 -3.095 -14.883 1.00 97.06 122 SER A CA 1
ATOM 947 C C . SER A 1 122 ? -2.835 -2.347 -16.202 1.00 97.06 122 SER A C 1
ATOM 949 O O . SER A 1 122 ? -2.635 -2.904 -17.275 1.00 97.06 122 SER A O 1
ATOM 951 N N . ASP A 1 123 ? -3.336 -1.115 -16.128 1.00 96.69 123 ASP A N 1
ATOM 952 C CA . ASP A 1 123 ? -3.638 -0.228 -17.252 1.00 96.69 123 ASP A CA 1
ATOM 953 C C . ASP A 1 123 ? -2.576 0.848 -17.503 1.00 96.69 123 ASP A C 1
ATOM 955 O O . ASP A 1 123 ? -2.796 1.708 -18.350 1.00 96.69 123 ASP A O 1
ATOM 959 N N . THR A 1 124 ? -1.439 0.814 -16.802 1.00 95.31 124 THR A N 1
ATOM 960 C CA . THR A 1 124 ? -0.349 1.764 -17.046 1.00 95.31 124 THR A CA 1
ATOM 961 C C . THR A 1 124 ? 0.211 1.604 -18.458 1.00 95.31 124 THR A C 1
ATOM 963 O O . THR A 1 124 ? 0.559 0.494 -18.871 1.00 95.31 124 THR A O 1
ATOM 966 N N . ASP A 1 125 ? 0.328 2.727 -19.168 1.00 93.94 125 ASP A N 1
ATOM 967 C CA . ASP A 1 125 ? 1.035 2.812 -20.442 1.00 93.94 125 ASP A CA 1
ATOM 968 C C . ASP A 1 125 ? 2.554 2.773 -20.188 1.00 93.94 125 ASP A C 1
ATOM 970 O O . ASP A 1 125 ? 3.074 3.650 -19.495 1.00 93.94 125 ASP A O 1
ATOM 974 N N . PRO A 1 126 ? 3.287 1.765 -20.695 1.00 91.06 126 PRO A N 1
ATOM 975 C CA . PRO A 1 126 ? 4.737 1.710 -20.540 1.00 91.06 126 PRO A CA 1
ATOM 976 C C . PRO A 1 126 ? 5.485 2.847 -21.250 1.00 91.06 126 PRO A C 1
ATOM 978 O O . PRO A 1 126 ? 6.628 3.117 -20.886 1.00 91.06 126 PRO A O 1
ATOM 981 N N . ASP A 1 127 ? 4.871 3.492 -22.248 1.00 90.25 127 ASP A N 1
ATOM 982 C CA . ASP A 1 127 ? 5.475 4.607 -22.981 1.00 90.25 127 ASP A CA 1
ATOM 983 C C . ASP A 1 127 ? 5.233 5.965 -22.287 1.00 90.25 127 ASP A C 1
ATOM 985 O O . ASP A 1 127 ? 5.880 6.956 -22.636 1.00 90.25 127 ASP A O 1
ATOM 989 N N . ASP A 1 128 ? 4.341 6.010 -21.288 1.00 89.50 128 ASP A N 1
ATOM 990 C CA . ASP A 1 128 ? 4.031 7.193 -20.474 1.00 89.50 128 ASP A CA 1
ATOM 991 C C . ASP A 1 128 ? 3.801 6.824 -18.988 1.00 89.50 128 ASP A C 1
ATOM 993 O O . ASP A 1 128 ? 2.689 6.940 -18.459 1.00 89.50 128 ASP A O 1
ATOM 997 N N . PRO A 1 129 ? 4.844 6.355 -18.272 1.00 82.06 129 PRO A N 1
ATOM 998 C CA . PRO A 1 129 ? 4.734 5.998 -16.856 1.00 82.06 129 PRO A CA 1
ATOM 999 C C . PRO A 1 129 ? 4.448 7.210 -15.951 1.00 82.06 129 PRO A C 1
ATOM 1001 O O . PRO A 1 129 ? 4.003 7.033 -14.814 1.00 82.06 129 PRO A O 1
ATOM 1004 N N . ASP A 1 130 ? 4.651 8.436 -16.443 1.00 85.06 130 ASP A N 1
ATOM 1005 C CA . ASP A 1 130 ? 4.387 9.675 -15.708 1.00 85.06 130 ASP A CA 1
ATOM 1006 C C . ASP A 1 130 ? 2.878 9.894 -15.454 1.00 85.06 130 ASP A C 1
ATOM 1008 O O . ASP A 1 130 ? 2.521 10.533 -14.459 1.00 85.06 130 ASP A O 1
ATOM 1012 N N . ASP A 1 131 ? 1.991 9.327 -16.287 1.00 87.75 131 ASP A N 1
ATOM 1013 C CA . ASP A 1 131 ? 0.523 9.350 -16.105 1.00 87.75 131 ASP A CA 1
ATOM 1014 C C . ASP A 1 131 ? 0.003 8.226 -15.180 1.00 87.75 131 ASP A C 1
ATOM 1016 O O . ASP A 1 131 ? -1.198 8.094 -14.924 1.00 87.75 131 ASP A O 1
ATOM 1020 N N . ALA A 1 132 ? 0.894 7.397 -14.626 1.00 93.06 132 ALA A N 1
ATOM 1021 C CA . ALA A 1 132 ? 0.507 6.333 -13.707 1.00 93.06 132 ALA A CA 1
ATOM 1022 C C . ALA A 1 132 ? -0.049 6.868 -12.367 1.00 93.06 132 ALA A C 1
ATOM 1024 O O . ALA A 1 132 ? 0.014 8.051 -12.013 1.00 93.06 132 ALA A O 1
ATOM 1025 N N . LEU A 1 133 ? -0.628 5.971 -11.561 1.00 94.25 133 LEU A N 1
ATOM 1026 C CA . LEU A 1 133 ? -1.331 6.358 -10.340 1.00 94.25 133 LEU A CA 1
ATOM 1027 C C . LEU A 1 133 ? -0.368 6.925 -9.293 1.00 94.25 133 LEU A C 1
ATOM 1029 O O . LEU A 1 133 ? 0.332 6.180 -8.607 1.00 94.25 133 LEU A O 1
ATOM 1033 N N . THR A 1 134 ? -0.407 8.237 -9.069 1.00 91.56 134 THR A N 1
ATOM 1034 C CA . THR A 1 134 ? 0.357 8.849 -7.974 1.00 91.56 134 THR A CA 1
ATOM 1035 C C . THR A 1 134 ? -0.029 8.241 -6.625 1.00 91.56 134 THR A C 1
ATOM 1037 O O . THR A 1 134 ? -1.195 8.198 -6.223 1.00 91.56 134 THR A O 1
ATOM 1040 N N . THR A 1 135 ? 0.970 7.802 -5.862 1.00 88.25 135 THR A N 1
ATOM 1041 C CA . THR A 1 135 ? 0.734 7.151 -4.565 1.00 88.25 135 THR A CA 1
ATOM 1042 C C . THR A 1 135 ? 0.057 8.093 -3.575 1.00 88.25 135 THR A C 1
ATOM 1044 O O . THR A 1 135 ? -0.825 7.684 -2.818 1.00 88.25 135 THR A O 1
ATOM 1047 N N . ALA A 1 136 ? 0.397 9.384 -3.625 1.00 84.69 136 ALA A N 1
ATOM 1048 C CA . ALA A 1 136 ? -0.224 10.415 -2.798 1.00 84.69 136 ALA A CA 1
ATOM 1049 C C . ALA A 1 136 ? -1.749 10.526 -3.014 1.00 84.69 136 ALA A C 1
ATOM 1051 O O . ALA A 1 136 ? -2.462 10.950 -2.102 1.00 84.69 136 ALA A O 1
ATOM 1052 N N . ALA A 1 137 ? -2.278 10.093 -4.167 1.00 89.38 137 ALA A N 1
ATOM 1053 C CA . ALA A 1 137 ? -3.713 10.089 -4.436 1.00 89.38 137 ALA A CA 1
ATOM 1054 C C . ALA A 1 137 ? -4.493 9.048 -3.611 1.00 89.38 137 ALA A C 1
ATOM 1056 O O . ALA A 1 137 ? -5.711 9.181 -3.470 1.00 89.38 137 ALA A O 1
ATOM 1057 N N . LEU A 1 138 ? -3.831 8.046 -3.016 1.00 90.50 138 LEU A N 1
ATOM 1058 C CA . LEU A 1 138 ? -4.494 6.998 -2.231 1.00 90.50 138 LEU A CA 1
ATOM 1059 C C . LEU A 1 138 ? -5.067 7.516 -0.904 1.00 90.50 138 LEU A C 1
ATOM 1061 O O . LEU A 1 138 ? -6.214 7.215 -0.558 1.00 90.50 138 LEU A O 1
ATOM 1065 N N . ALA A 1 139 ? -4.302 8.322 -0.160 1.00 85.44 139 ALA A N 1
ATOM 1066 C CA . ALA A 1 139 ? -4.723 8.820 1.152 1.00 85.44 139 ALA A CA 1
ATOM 1067 C C . ALA A 1 139 ? -6.039 9.632 1.094 1.00 85.44 139 ALA A C 1
ATOM 1069 O O . ALA A 1 139 ? -6.957 9.323 1.864 1.00 85.44 139 ALA A O 1
ATOM 1070 N N . PRO A 1 140 ? -6.233 10.591 0.161 1.00 85.69 140 PRO A N 1
ATOM 1071 C CA . PRO A 1 140 ? -7.513 11.279 -0.007 1.00 85.69 140 PRO A CA 1
ATOM 1072 C C . PRO A 1 140 ? -8.694 10.338 -0.264 1.00 85.69 140 PRO A C 1
ATOM 1074 O O . PRO A 1 140 ? -9.785 10.579 0.259 1.00 85.69 140 PRO A O 1
ATOM 1077 N N . LYS A 1 141 ? -8.507 9.258 -1.035 1.00 91.25 141 LYS A N 1
ATOM 1078 C CA . LYS A 1 141 ? -9.593 8.311 -1.341 1.00 91.25 141 LYS A CA 1
ATOM 1079 C C . LYS A 1 141 ? -10.110 7.643 -0.071 1.00 91.25 141 LYS A C 1
ATOM 1081 O O . LYS A 1 141 ? -11.325 7.528 0.084 1.00 91.25 141 LYS A O 1
ATOM 1086 N N . MET A 1 142 ? -9.209 7.305 0.850 1.00 91.62 142 MET A N 1
ATOM 1087 C CA . MET A 1 142 ? -9.538 6.609 2.094 1.00 91.62 142 MET A CA 1
ATOM 1088 C C . MET A 1 142 ? -9.930 7.530 3.254 1.00 91.62 142 MET A C 1
ATOM 1090 O O . MET A 1 142 ? -10.722 7.115 4.097 1.00 91.62 142 MET A O 1
ATOM 1094 N N . LEU A 1 143 ? -9.406 8.759 3.316 1.00 86.62 143 LEU A N 1
ATOM 1095 C CA . LEU A 1 143 ? -9.531 9.630 4.496 1.00 86.62 143 LEU A CA 1
ATOM 1096 C C . LEU A 1 143 ? -10.476 10.828 4.298 1.00 86.62 143 LEU A C 1
ATOM 1098 O O . LEU A 1 143 ? -11.130 11.268 5.244 1.00 86.62 143 LEU A O 1
ATOM 1102 N N . LEU A 1 144 ? -10.568 11.397 3.089 1.00 85.25 144 LEU A N 1
ATOM 1103 C CA . LEU A 1 144 ? -11.350 12.622 2.876 1.00 85.25 144 LEU A CA 1
ATOM 1104 C C . LEU A 1 144 ? -12.855 12.333 2.850 1.00 85.25 144 LEU A C 1
ATOM 1106 O O . LEU A 1 144 ? -13.368 11.747 1.896 1.00 85.25 144 LEU A O 1
ATOM 1110 N N . GLY A 1 145 ? -13.583 12.835 3.849 1.00 84.06 145 GLY A N 1
ATOM 1111 C CA . GLY A 1 145 ? -15.041 12.695 3.919 1.00 84.06 145 GLY A CA 1
ATOM 1112 C C . GLY A 1 145 ? -15.488 11.247 4.133 1.00 84.06 145 GLY A C 1
ATOM 1113 O O . GLY A 1 145 ? -16.515 10.841 3.588 1.00 84.06 145 GLY A O 1
ATOM 1114 N N . THR A 1 146 ? -14.684 10.473 4.864 1.00 89.38 146 THR A N 1
ATOM 1115 C CA . THR A 1 146 ? -14.944 9.079 5.250 1.00 89.38 146 THR A CA 1
ATOM 1116 C C . THR A 1 146 ? -14.999 8.961 6.776 1.00 89.38 146 THR A C 1
ATOM 1118 O O . THR A 1 146 ? -14.619 9.897 7.490 1.00 89.38 146 THR A O 1
ATOM 1121 N N . SER A 1 147 ? -15.447 7.815 7.296 1.00 88.75 147 SER A N 1
ATOM 1122 C CA . SER A 1 147 ? -15.387 7.511 8.735 1.00 88.75 147 SER A CA 1
ATOM 1123 C C . SER A 1 147 ? -14.040 6.926 9.165 1.00 88.75 147 SER A C 1
ATOM 1125 O O . SER A 1 147 ? -13.769 6.890 10.354 1.00 88.75 147 SER A O 1
ATOM 1127 N N . ILE A 1 148 ? -13.178 6.490 8.241 1.00 88.12 148 ILE A N 1
ATOM 1128 C CA . ILE A 1 148 ? -11.927 5.794 8.581 1.00 88.12 148 ILE A CA 1
ATOM 1129 C C . ILE A 1 148 ? -10.948 6.729 9.293 1.00 88.12 148 ILE A C 1
ATOM 1131 O O . ILE A 1 148 ? -10.674 7.837 8.829 1.00 88.12 148 ILE A O 1
ATOM 1135 N N . ARG A 1 149 ? -10.414 6.274 10.431 1.00 83.31 149 ARG A N 1
ATOM 1136 C CA . ARG A 1 149 ? -9.444 7.024 11.246 1.00 83.31 149 ARG A CA 1
ATOM 1137 C C . ARG A 1 149 ? -8.185 6.246 11.615 1.00 83.31 149 ARG A C 1
ATOM 1139 O O . ARG A 1 149 ? -7.247 6.849 12.129 1.00 83.31 149 ARG A O 1
ATOM 1146 N N . ARG A 1 150 ? -8.170 4.932 11.391 1.00 86.94 150 ARG A N 1
ATOM 1147 C CA . ARG A 1 150 ? -7.054 4.033 11.700 1.00 86.94 150 ARG A CA 1
ATOM 1148 C C . ARG A 1 150 ? -6.685 3.293 10.423 1.00 86.94 150 ARG A C 1
ATOM 1150 O O . ARG A 1 150 ? -7.393 2.368 10.029 1.00 86.94 150 ARG A O 1
ATOM 1157 N N . LEU A 1 151 ? -5.630 3.754 9.761 1.00 88.12 151 LEU A N 1
ATOM 1158 C CA . LEU A 1 151 ? -5.198 3.247 8.461 1.00 88.12 151 LEU A CA 1
ATOM 1159 C C . LEU A 1 151 ? -3.758 2.739 8.553 1.00 88.12 151 LEU A C 1
ATOM 1161 O O . LEU A 1 151 ? -2.865 3.478 8.962 1.00 88.12 151 LEU A O 1
ATOM 1165 N N . LEU A 1 152 ? -3.549 1.493 8.141 1.00 90.50 152 LEU A N 1
ATOM 1166 C CA . LEU A 1 152 ? -2.246 0.915 7.839 1.00 90.50 152 LEU A CA 1
ATOM 1167 C C . LEU A 1 152 ? -2.153 0.731 6.322 1.00 90.50 152 LEU A C 1
ATOM 1169 O O . LEU A 1 152 ? -2.843 -0.119 5.768 1.00 90.50 152 LEU A O 1
ATOM 1173 N N . LEU A 1 153 ? -1.319 1.517 5.650 1.00 90.50 153 LEU A N 1
ATOM 1174 C CA . LEU A 1 153 ? -1.031 1.355 4.226 1.00 90.50 153 LEU A CA 1
ATOM 1175 C C . LEU A 1 153 ? 0.328 0.672 4.065 1.00 90.50 153 LEU A C 1
ATOM 1177 O O . LEU A 1 153 ? 1.333 1.193 4.539 1.00 90.50 153 LEU A O 1
ATOM 1181 N N . MET A 1 154 ? 0.353 -0.483 3.410 1.00 90.69 154 MET A N 1
ATOM 1182 C CA . MET A 1 154 ? 1.552 -1.261 3.112 1.00 90.69 154 MET A CA 1
ATOM 1183 C C . MET A 1 154 ? 1.794 -1.242 1.604 1.00 90.69 154 MET A C 1
ATOM 1185 O O . MET A 1 154 ? 0.959 -1.732 0.841 1.00 90.69 154 MET A O 1
ATOM 1189 N N . LEU A 1 155 ? 2.921 -0.668 1.192 1.00 89.06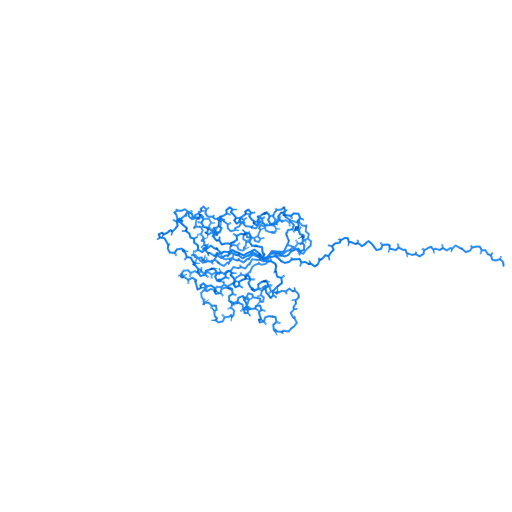 155 LEU A N 1
ATOM 1190 C CA . LEU A 1 155 ? 3.357 -0.615 -0.202 1.00 89.06 155 LEU A CA 1
ATOM 1191 C C . LEU A 1 155 ? 4.556 -1.548 -0.380 1.00 89.06 155 LEU A C 1
ATOM 1193 O O . LEU A 1 155 ? 5.645 -1.268 0.127 1.00 89.06 155 LEU A O 1
ATOM 1197 N N . ASP A 1 156 ? 4.322 -2.655 -1.076 1.00 87.75 156 ASP A N 1
ATOM 1198 C CA . ASP A 1 156 ? 5.315 -3.672 -1.425 1.00 87.75 156 ASP A CA 1
ATOM 1199 C C . ASP A 1 156 ? 5.717 -3.505 -2.893 1.00 87.75 156 ASP A C 1
ATOM 1201 O O . ASP A 1 156 ? 5.340 -4.284 -3.773 1.00 87.75 156 ASP A O 1
ATOM 1205 N N . THR A 1 157 ? 6.382 -2.382 -3.165 1.00 80.62 157 THR A N 1
ATOM 1206 C CA . THR A 1 157 ? 6.755 -1.958 -4.514 1.00 80.62 157 THR A CA 1
ATOM 1207 C C . THR A 1 157 ? 8.262 -1.871 -4.676 1.00 80.62 157 THR A C 1
ATOM 1209 O O . THR A 1 157 ? 8.997 -1.542 -3.741 1.00 80.62 157 THR A O 1
ATOM 1212 N N . CYS A 1 158 ? 8.732 -2.175 -5.885 1.00 70.19 158 CYS A N 1
ATOM 1213 C CA . CYS A 1 158 ? 10.112 -1.896 -6.272 1.00 70.19 158 CYS A CA 1
ATOM 1214 C C . CYS A 1 158 ? 10.259 -0.414 -6.640 1.00 70.19 158 CYS A C 1
ATOM 1216 O O . CYS A 1 158 ? 9.275 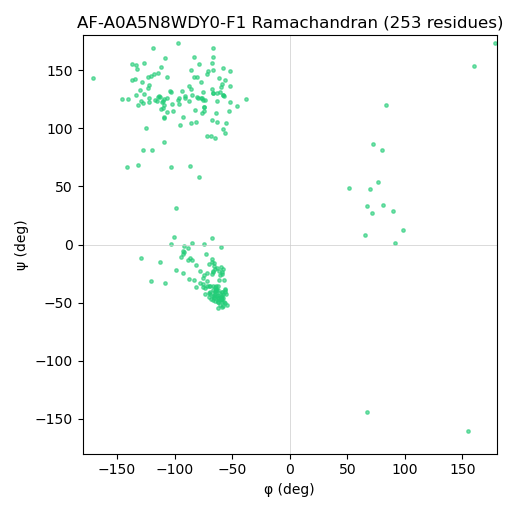0.190 -7.051 1.00 70.19 158 CYS A O 1
ATOM 1218 N N . TYR A 1 159 ? 11.466 0.150 -6.530 1.00 66.06 159 TYR A N 1
ATOM 1219 C CA . TYR A 1 159 ? 11.791 1.482 -7.047 1.00 66.06 159 TYR A CA 1
ATOM 1220 C C . TYR A 1 159 ? 13.034 1.413 -7.955 1.00 66.06 159 TYR A C 1
ATOM 1222 O O . TYR A 1 159 ? 13.911 0.554 -7.814 1.00 66.06 159 TYR A O 1
ATOM 1230 N N . ALA A 1 160 ? 13.160 2.377 -8.861 1.00 48.84 160 ALA A N 1
ATOM 1231 C CA . ALA A 1 160 ? 14.432 2.753 -9.467 1.00 48.84 160 ALA A CA 1
ATOM 1232 C C . ALA A 1 160 ? 14.818 4.138 -8.918 1.00 48.84 160 ALA A C 1
ATOM 1234 O O . ALA A 1 160 ? 14.415 5.158 -9.460 1.00 48.84 160 ALA A O 1
ATOM 1235 N N . GLY A 1 161 ? 15.522 4.199 -7.781 1.00 45.12 161 GLY A N 1
ATOM 1236 C CA . GLY A 1 161 ? 15.988 5.475 -7.219 1.00 45.12 161 GLY A CA 1
ATOM 1237 C C . GLY A 1 161 ? 16.342 5.439 -5.729 1.00 45.12 161 GLY A C 1
ATOM 1238 O O . GLY A 1 161 ? 15.834 4.620 -4.965 1.00 45.12 161 GLY A O 1
ATOM 1239 N N . GLN A 1 162 ? 17.234 6.338 -5.302 1.00 42.50 162 GLN A N 1
ATOM 1240 C CA . GLN A 1 162 ? 17.579 6.557 -3.891 1.00 42.50 162 GLN A CA 1
ATOM 1241 C C . GLN A 1 162 ? 16.607 7.581 -3.273 1.00 42.50 162 GLN A C 1
ATOM 1243 O O . GLN A 1 162 ? 16.517 8.700 -3.766 1.00 42.50 162 GLN A O 1
ATOM 1248 N N . GLY A 1 163 ? 15.907 7.221 -2.187 1.00 48.88 163 GLY A N 1
ATOM 1249 C CA . GLY A 1 163 ? 15.117 8.167 -1.370 1.00 48.88 163 GLY A CA 1
ATOM 1250 C C . GLY A 1 163 ? 13.603 8.239 -1.633 1.00 48.88 163 GLY A C 1
ATOM 1251 O O . GLY A 1 163 ? 12.947 9.160 -1.151 1.00 48.88 163 GLY A O 1
ATOM 1252 N N . GLY A 1 164 ? 13.025 7.287 -2.379 1.00 53.75 164 GLY A N 1
ATOM 1253 C CA . GLY A 1 164 ? 11.585 7.270 -2.685 1.00 53.75 164 GLY A CA 1
ATOM 1254 C C . GLY A 1 164 ? 10.682 7.039 -1.466 1.00 53.75 164 GLY A C 1
ATOM 1255 O O . GLY A 1 164 ? 9.648 7.691 -1.330 1.00 53.75 164 GLY A O 1
ATOM 1256 N N . ASN A 1 165 ? 11.082 6.162 -0.540 1.00 57.00 165 ASN A N 1
ATOM 1257 C CA . ASN A 1 165 ? 10.238 5.746 0.585 1.00 57.00 165 ASN A CA 1
ATOM 1258 C C . ASN A 1 165 ? 9.935 6.879 1.565 1.00 57.00 165 ASN A C 1
ATOM 1260 O O . ASN A 1 165 ? 8.779 7.048 1.960 1.00 57.00 165 ASN A O 1
ATOM 1264 N N . GLU A 1 166 ? 10.951 7.661 1.951 1.00 60.84 166 GLU A N 1
ATOM 1265 C CA . GLU A 1 166 ? 10.741 8.784 2.862 1.00 60.84 166 GLU A CA 1
ATOM 1266 C C . GLU A 1 166 ? 9.830 9.841 2.229 1.00 60.84 166 GLU A C 1
ATOM 1268 O O . GLU A 1 166 ? 8.963 10.389 2.911 1.00 60.84 166 GLU A O 1
ATOM 1273 N N . PHE A 1 167 ? 9.974 10.089 0.923 1.00 60.69 167 PHE A N 1
ATOM 1274 C CA . PHE A 1 167 ? 9.147 11.047 0.192 1.00 60.69 167 PHE A CA 1
ATOM 1275 C C . PHE A 1 167 ? 7.693 10.578 0.055 1.00 60.69 167 PHE A C 1
ATOM 1277 O O . PHE A 1 167 ? 6.770 11.332 0.365 1.00 60.69 167 PHE A O 1
ATOM 1284 N N . VAL A 1 168 ? 7.475 9.319 -0.341 1.00 65.50 168 VAL A N 1
ATOM 1285 C CA . VAL A 1 168 ? 6.145 8.690 -0.443 1.00 65.50 168 VAL A CA 1
ATOM 1286 C C . VAL A 1 168 ? 5.391 8.801 0.865 1.00 65.50 168 VAL A C 1
ATOM 1288 O O . VAL A 1 168 ? 4.245 9.255 0.921 1.00 65.50 168 VAL A O 1
ATOM 1291 N N . ALA A 1 169 ? 6.045 8.371 1.933 1.00 65.12 169 ALA A N 1
ATOM 1292 C CA . ALA A 1 169 ? 5.416 8.306 3.223 1.00 65.12 169 ALA A CA 1
ATOM 1293 C C . ALA A 1 169 ? 5.213 9.711 3.811 1.00 65.12 169 ALA A C 1
ATOM 1295 O O . ALA A 1 169 ? 4.162 9.966 4.399 1.00 65.12 169 ALA A O 1
ATOM 1296 N N . ALA A 1 170 ? 6.132 10.658 3.585 1.00 63.31 170 ALA A N 1
ATOM 1297 C CA . ALA A 1 170 ? 5.941 12.067 3.940 1.00 63.31 170 ALA A CA 1
ATOM 1298 C C . ALA A 1 170 ? 4.764 12.706 3.184 1.00 63.31 170 ALA A C 1
ATOM 1300 O O . ALA A 1 170 ? 3.935 13.377 3.795 1.00 63.31 170 ALA A O 1
ATOM 1301 N N . ALA A 1 171 ? 4.631 12.456 1.879 1.00 63.34 171 ALA A N 1
ATOM 1302 C CA . ALA A 1 171 ? 3.522 12.972 1.078 1.00 63.34 171 ALA A CA 1
ATOM 1303 C C . ALA A 1 171 ? 2.168 12.419 1.559 1.00 63.34 171 ALA A C 1
ATOM 1305 O O . ALA A 1 171 ? 1.211 13.170 1.748 1.00 63.34 171 ALA A O 1
ATOM 1306 N N . LEU A 1 172 ? 2.094 11.114 1.836 1.00 66.25 172 LEU A N 1
ATOM 1307 C CA . LEU A 1 172 ? 0.890 10.466 2.365 1.00 66.25 172 LEU A CA 1
ATOM 1308 C C . LEU A 1 172 ? 0.522 10.955 3.775 1.00 66.25 172 LEU A C 1
ATOM 1310 O O . LEU A 1 172 ? -0.657 11.154 4.076 1.00 66.25 172 LEU A O 1
ATOM 1314 N N . THR A 1 173 ? 1.518 11.153 4.640 1.00 64.12 173 THR A N 1
ATOM 1315 C CA . THR A 1 173 ? 1.314 11.620 6.021 1.00 64.12 173 THR A CA 1
ATOM 1316 C C . THR A 1 173 ? 0.989 13.111 6.103 1.00 64.12 173 THR A C 1
ATOM 1318 O O . THR A 1 173 ? 0.148 13.492 6.916 1.00 64.12 173 THR A O 1
ATOM 1321 N N . GLY A 1 174 ? 1.555 13.944 5.224 1.00 61.09 174 GLY A N 1
ATOM 1322 C CA . GLY A 1 174 ? 1.215 15.364 5.096 1.00 61.09 174 GLY A CA 1
ATOM 1323 C C . GLY A 1 174 ? -0.258 15.583 4.749 1.00 61.09 174 GLY A C 1
ATOM 1324 O O . GLY A 1 174 ? -0.948 16.336 5.429 1.00 61.09 174 GLY A O 1
ATOM 1325 N N . VAL A 1 175 ? -0.788 14.817 3.787 1.00 60.38 175 VAL A N 1
ATOM 1326 C CA . VAL A 1 175 ? -2.221 14.842 3.430 1.00 60.38 175 VAL A CA 1
ATOM 1327 C C . VAL A 1 175 ? -3.125 14.431 4.602 1.00 60.38 175 VAL A C 1
ATOM 1329 O O . VAL A 1 175 ? -4.271 14.881 4.696 1.00 60.38 175 VAL A O 1
ATOM 1332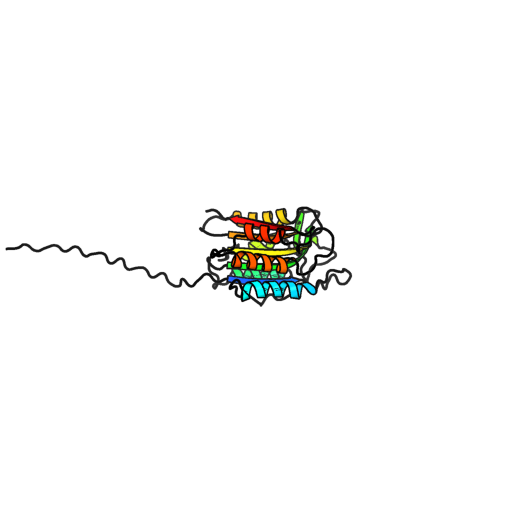 N N . GLY A 1 176 ? -2.630 13.565 5.492 1.00 56.22 176 GLY A N 1
ATOM 1333 C CA . GLY A 1 176 ? -3.328 13.162 6.712 1.00 56.22 176 GLY A CA 1
ATOM 1334 C C . GLY A 1 176 ? -3.339 14.249 7.791 1.00 56.22 176 GLY A C 1
ATOM 1335 O O . GLY A 1 176 ? -4.354 14.423 8.457 1.00 56.22 176 GLY A O 1
ATOM 1336 N N . ASN A 1 177 ? -2.246 15.000 7.940 1.00 54.50 177 ASN A N 1
ATOM 1337 C CA . ASN A 1 177 ? -2.057 15.961 9.032 1.00 54.50 177 ASN A CA 1
ATOM 1338 C C . ASN A 1 177 ? -2.804 17.292 8.859 1.00 54.50 177 ASN A C 1
ATOM 1340 O O . ASN A 1 177 ? -3.101 17.939 9.860 1.00 54.50 177 ASN A O 1
ATOM 1344 N N . ASP A 1 178 ? -3.162 17.691 7.637 1.00 52.28 178 ASP A N 1
ATOM 1345 C CA . ASP A 1 178 ? -3.807 18.987 7.358 1.00 52.28 178 ASP A CA 1
ATOM 1346 C C . ASP A 1 178 ? -5.238 19.143 7.928 1.00 52.28 178 ASP A C 1
ATOM 1348 O O . ASP A 1 178 ? -5.916 20.132 7.633 1.00 52.28 178 ASP A O 1
ATOM 1352 N N . ARG A 1 179 ? -5.765 18.191 8.721 1.00 50.91 179 ARG A N 1
ATOM 1353 C CA . ARG A 1 179 ? -7.169 18.231 9.173 1.00 50.91 179 ARG A CA 1
ATOM 1354 C C . ARG A 1 179 ? -7.378 18.008 10.669 1.00 50.91 179 ARG A C 1
ATOM 1356 O O . ARG A 1 179 ? -7.106 16.947 11.222 1.00 50.91 179 ARG A O 1
ATOM 1363 N N . HIS A 1 180 ? -7.978 19.031 11.278 1.00 38.34 180 HIS A N 1
ATOM 1364 C CA . HIS A 1 180 ? -8.389 19.109 12.674 1.00 38.34 180 HIS A CA 1
ATOM 1365 C C . HIS A 1 180 ? -9.594 18.213 13.046 1.00 38.34 180 HIS A C 1
ATOM 1367 O O . HIS A 1 180 ? -10.548 18.056 12.284 1.00 38.34 180 HIS A O 1
ATOM 1373 N N . HIS A 1 181 ? -9.563 17.780 14.314 1.00 38.25 181 HIS A N 1
ATOM 1374 C CA . HIS A 1 181 ? -10.660 17.339 15.193 1.00 38.25 181 HIS A CA 1
ATOM 1375 C C . HIS A 1 181 ? -11.216 15.909 15.042 1.00 38.25 181 HIS A C 1
ATOM 1377 O O . HIS A 1 181 ? -12.312 15.690 14.535 1.00 38.25 181 HIS A O 1
ATOM 1383 N N . ALA A 1 182 ? -10.515 14.945 15.650 1.00 37.47 182 ALA A N 1
ATOM 1384 C CA . ALA A 1 182 ? -11.066 14.024 16.659 1.00 37.47 182 ALA A CA 1
ATOM 1385 C C . ALA A 1 182 ? -9.915 13.222 17.298 1.00 37.47 182 ALA A C 1
ATOM 1387 O O . ALA A 1 182 ? -8.956 12.862 16.620 1.00 37.47 182 ALA A O 1
ATOM 1388 N N . PHE A 1 183 ? -9.998 12.935 18.597 1.00 35.06 183 PHE A N 1
ATOM 1389 C CA . PHE A 1 183 ? -8.994 12.155 19.328 1.00 35.06 183 PHE A CA 1
ATOM 1390 C C . PHE A 1 183 ? -8.797 10.743 18.735 1.00 35.06 183 PHE A C 1
ATOM 1392 O O . PHE A 1 183 ? -9.771 10.049 18.443 1.00 35.06 183 PHE A O 1
ATOM 1399 N N . GLY A 1 184 ? -7.540 10.287 18.633 1.00 47.84 184 GLY A N 1
ATOM 1400 C CA . GLY A 1 184 ? -7.191 8.869 18.428 1.00 47.84 184 GLY A CA 1
ATOM 1401 C C . GLY A 1 184 ? -7.081 8.390 16.976 1.00 47.84 184 GLY A C 1
ATOM 1402 O O . GLY A 1 184 ? -7.343 7.218 16.700 1.00 47.84 184 GLY A O 1
ATOM 1403 N N . THR A 1 185 ? -6.719 9.280 16.054 1.00 56.12 185 THR A N 1
ATOM 1404 C CA . THR A 1 185 ? -6.656 8.995 14.618 1.00 56.12 185 THR A CA 1
ATOM 1405 C C . THR A 1 185 ? -5.187 8.814 14.192 1.00 56.12 185 THR A C 1
ATOM 1407 O O . THR A 1 185 ? -4.303 9.552 14.631 1.00 56.12 185 THR A O 1
ATOM 1410 N N . GLY A 1 186 ? -4.890 7.753 13.439 1.00 64.38 186 GLY A N 1
ATOM 1411 C CA . GLY A 1 186 ? -3.523 7.312 13.157 1.00 64.38 186 GLY A CA 1
ATOM 1412 C C . GLY A 1 186 ? -3.393 6.724 11.758 1.00 64.38 186 GLY A C 1
ATOM 1413 O O . GLY A 1 186 ? -4.126 5.801 11.396 1.00 64.38 186 GLY A O 1
ATOM 1414 N N . LEU A 1 187 ? -2.451 7.269 10.991 1.00 69.81 187 LEU A N 1
ATOM 1415 C CA . LEU A 1 187 ? -2.013 6.732 9.709 1.00 69.81 187 LEU A CA 1
ATOM 1416 C C . LEU A 1 187 ? -0.604 6.166 9.887 1.00 69.81 187 LEU A C 1
ATOM 1418 O O . LEU A 1 187 ? 0.317 6.900 10.239 1.00 69.81 187 LEU A O 1
ATOM 1422 N N . ALA A 1 188 ? -0.446 4.872 9.632 1.00 75.88 188 ALA A N 1
ATOM 1423 C CA . ALA A 1 188 ? 0.849 4.230 9.484 1.00 75.88 188 ALA A CA 1
ATOM 1424 C C . ALA A 1 188 ? 1.037 3.861 8.012 1.00 75.88 188 ALA A C 1
ATOM 1426 O O . ALA A 1 188 ? 0.196 3.179 7.427 1.00 75.88 188 ALA A O 1
ATOM 1427 N N . VAL A 1 189 ? 2.133 4.316 7.416 1.00 75.12 189 VAL A N 1
ATOM 1428 C CA . VAL A 1 189 ? 2.552 3.897 6.077 1.00 75.12 189 VAL A CA 1
ATOM 1429 C C . VAL A 1 189 ? 3.804 3.055 6.241 1.00 75.12 189 VAL A C 1
ATOM 1431 O O . VAL A 1 189 ? 4.772 3.534 6.823 1.00 75.12 189 VAL A O 1
ATOM 1434 N N . VAL A 1 190 ? 3.780 1.820 5.749 1.00 77.69 190 VAL A N 1
ATOM 1435 C CA . VAL A 1 190 ? 4.924 0.906 5.709 1.00 77.69 190 VAL A CA 1
ATOM 1436 C C . VAL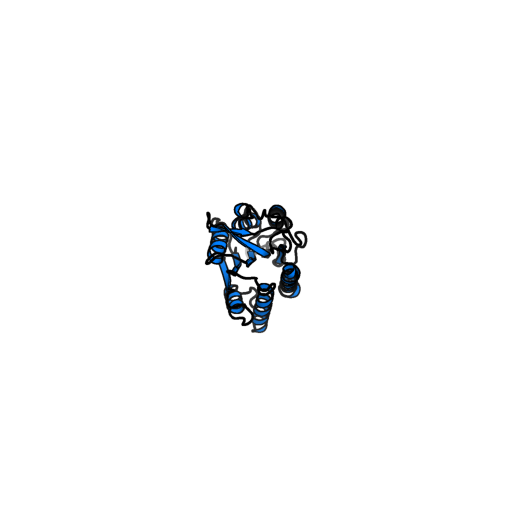 A 1 190 ? 5.271 0.663 4.248 1.00 77.69 190 VAL A C 1
ATOM 1438 O O . VAL A 1 190 ? 4.409 0.309 3.450 1.00 77.69 190 VAL A O 1
ATOM 1441 N N . THR A 1 191 ? 6.528 0.868 3.889 1.00 77.88 191 THR A N 1
ATOM 1442 C CA . THR A 1 191 ? 7.014 0.737 2.513 1.00 77.88 191 THR A CA 1
ATOM 1443 C C . THR A 1 191 ? 8.229 -0.179 2.484 1.00 77.88 191 THR A C 1
ATOM 1445 O O . THR A 1 191 ? 9.081 -0.118 3.378 1.00 77.88 191 THR A O 1
ATOM 1448 N N . SER A 1 192 ? 8.326 -1.034 1.470 1.00 73.38 192 SER A N 1
ATOM 1449 C CA . SER A 1 192 ? 9.569 -1.732 1.135 1.00 73.38 192 SER A CA 1
ATOM 1450 C C . SER A 1 192 ? 10.360 -0.906 0.123 1.00 73.38 192 SER A C 1
ATOM 1452 O O . SER A 1 192 ? 9.821 -0.549 -0.911 1.00 73.38 192 SER A O 1
ATOM 1454 N N . ALA A 1 193 ? 11.625 -0.585 0.392 1.00 61.50 193 ALA A N 1
ATOM 1455 C CA . ALA A 1 193 ? 12.523 0.013 -0.601 1.00 61.50 193 ALA A CA 1
ATOM 1456 C C . ALA A 1 193 ? 13.219 -1.086 -1.398 1.00 61.50 193 ALA A C 1
ATOM 1458 O O . ALA A 1 193 ? 13.757 -2.024 -0.808 1.00 61.50 193 ALA A O 1
ATOM 1459 N N . TYR A 1 194 ? 13.298 -0.898 -2.712 1.00 50.88 194 TYR A N 1
ATOM 1460 C CA . TYR A 1 194 ? 14.193 -1.629 -3.598 1.00 50.88 194 TYR A CA 1
ATOM 1461 C C . TYR A 1 194 ? 14.875 -0.620 -4.528 1.00 50.88 194 TYR A C 1
ATOM 1463 O O . TYR A 1 194 ? 14.155 0.161 -5.130 1.00 50.88 194 TYR A O 1
ATOM 1471 N N . PRO A 1 195 ? 16.211 -0.614 -4.673 1.00 40.72 195 PRO A N 1
ATOM 1472 C CA . PRO A 1 195 ? 16.873 0.004 -5.826 1.00 40.72 195 PRO A CA 1
ATOM 1473 C C . PRO A 1 195 ? 17.620 -1.037 -6.695 1.00 40.72 195 PRO A C 1
ATOM 1475 O O . PRO A 1 195 ? 18.529 -1.710 -6.219 1.00 40.72 195 PRO A O 1
ATOM 1478 N N . HIS A 1 196 ? 17.279 -1.097 -7.992 1.00 39.38 196 HIS A N 1
ATOM 1479 C CA . HIS A 1 196 ? 18.099 -1.600 -9.124 1.00 39.38 196 HIS A CA 1
ATOM 1480 C C . HIS A 1 196 ? 18.440 -3.104 -9.297 1.00 39.38 196 HIS A C 1
ATOM 1482 O O . HIS A 1 196 ? 19.572 -3.435 -9.635 1.00 39.38 196 HIS A O 1
ATOM 1488 N N . GLN A 1 197 ? 17.465 -4.013 -9.196 1.00 42.16 197 GLN A N 1
ATOM 1489 C CA . GLN A 1 197 ? 17.491 -5.437 -9.594 1.00 42.16 197 GLN A CA 1
ATOM 1490 C C . GLN A 1 197 ? 16.132 -6.089 -9.243 1.00 42.16 197 GLN A C 1
ATOM 1492 O O . GLN A 1 197 ? 15.250 -5.438 -8.694 1.00 42.16 197 GLN A O 1
ATOM 1497 N N . GLN A 1 198 ? 15.881 -7.341 -9.631 1.00 46.28 1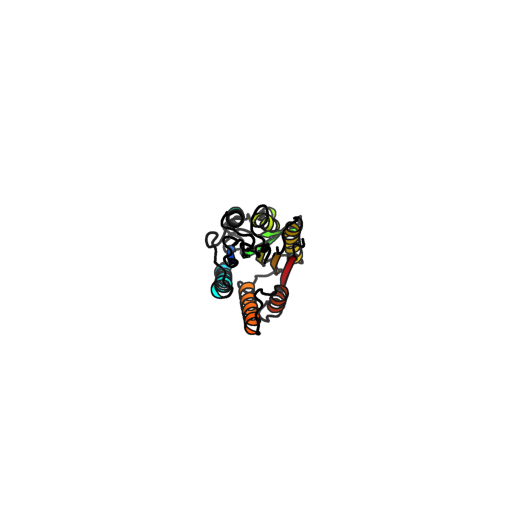98 GLN A N 1
ATOM 1498 C CA . GLN A 1 198 ? 14.609 -8.014 -9.333 1.00 46.28 198 GLN A CA 1
ATOM 1499 C C . GLN A 1 198 ? 14.418 -8.167 -7.811 1.00 46.28 198 GLN A C 1
ATOM 1501 O O . GLN A 1 198 ? 15.253 -8.778 -7.141 1.00 46.28 198 GLN A O 1
ATOM 1506 N N . ALA A 1 199 ? 13.314 -7.652 -7.257 1.00 47.94 199 ALA A N 1
ATOM 1507 C CA . ALA A 1 199 ? 12.900 -8.019 -5.906 1.00 47.94 199 ALA A CA 1
ATOM 1508 C C . ALA A 1 199 ? 12.638 -9.524 -5.829 1.00 47.94 199 ALA A C 1
ATOM 1510 O O . ALA A 1 199 ? 11.911 -10.080 -6.658 1.00 47.94 199 ALA A O 1
ATOM 1511 N N . GLU A 1 200 ? 13.210 -10.180 -4.815 1.00 57.12 200 GLU A N 1
ATOM 1512 C CA . GLU A 1 200 ? 12.807 -11.539 -4.467 1.00 57.12 200 GLU A CA 1
ATOM 1513 C C . GLU A 1 200 ? 11.342 -11.473 -4.033 1.00 57.12 200 GLU A C 1
ATOM 1515 O O . GLU A 1 200 ? 10.990 -10.946 -2.974 1.00 57.12 200 GLU A O 1
ATOM 1520 N N . THR A 1 201 ? 10.472 -11.952 -4.916 1.00 65.56 201 THR A N 1
ATOM 1521 C CA . THR A 1 201 ? 9.032 -11.917 -4.708 1.00 65.56 201 THR A CA 1
ATOM 1522 C C . THR A 1 201 ? 8.676 -12.630 -3.402 1.00 65.56 201 THR A C 1
ATOM 1524 O O . THR A 1 201 ? 9.092 -13.766 -3.185 1.00 65.56 201 THR A O 1
ATOM 1527 N N . GLY A 1 202 ? 7.914 -11.965 -2.527 1.00 70.38 202 GLY A N 1
ATOM 1528 C CA . GLY A 1 202 ? 7.477 -12.530 -1.245 1.00 70.38 202 GLY A CA 1
ATOM 1529 C C . GLY A 1 202 ? 8.403 -12.263 -0.050 1.00 70.38 202 GLY A C 1
ATOM 1530 O O . GLY A 1 202 ? 8.081 -12.683 1.063 1.00 70.38 202 GLY A O 1
ATOM 1531 N N . ALA A 1 203 ? 9.511 -11.528 -0.214 1.00 81.56 203 ALA A N 1
ATOM 1532 C CA . ALA A 1 203 ? 10.381 -11.172 0.910 1.00 81.56 203 ALA A CA 1
ATOM 1533 C C . ALA A 1 203 ? 9.645 -10.363 1.996 1.00 81.56 203 ALA A C 1
ATOM 1535 O O . ALA A 1 203 ? 9.758 -10.695 3.177 1.00 81.56 203 ALA A O 1
ATOM 1536 N N . PHE A 1 204 ? 8.852 -9.353 1.611 1.00 85.81 204 PHE A N 1
ATOM 1537 C CA . PHE A 1 204 ? 8.109 -8.510 2.554 1.00 85.81 204 PHE A CA 1
ATOM 1538 C C . PHE A 1 204 ? 7.068 -9.298 3.375 1.00 85.81 204 PHE A C 1
ATOM 1540 O O . PHE A 1 204 ? 7.173 -9.266 4.606 1.00 85.81 204 PHE A O 1
ATOM 1547 N N . PRO A 1 205 ? 6.125 -10.058 2.772 1.00 86.62 205 PRO A N 1
ATOM 1548 C CA . PRO A 1 205 ? 5.182 -10.884 3.532 1.00 86.62 205 PRO A CA 1
ATOM 1549 C C . PRO A 1 205 ? 5.876 -11.873 4.472 1.00 86.62 205 PRO A C 1
ATOM 1551 O O . PRO A 1 205 ? 5.486 -12.007 5.635 1.00 86.62 205 PRO A O 1
ATOM 1554 N N . ARG A 1 206 ? 6.963 -12.504 4.007 1.00 88.25 206 ARG A N 1
ATOM 1555 C CA . ARG A 1 206 ? 7.750 -13.465 4.788 1.00 88.25 206 ARG A CA 1
ATOM 1556 C C . ARG A 1 206 ? 8.337 -12.838 6.052 1.00 88.25 206 ARG A C 1
ATOM 1558 O O . ARG A 1 206 ? 8.159 -13.384 7.144 1.00 88.25 206 ARG A O 1
ATOM 1565 N N . VAL A 1 207 ? 9.042 -11.710 5.929 1.00 89.56 207 VAL A N 1
ATOM 1566 C CA . VAL A 1 207 ? 9.658 -11.059 7.100 1.00 89.56 207 VAL A CA 1
ATOM 1567 C C . VAL A 1 207 ? 8.612 -10.411 8.006 1.00 89.56 207 VAL A C 1
ATOM 1569 O O . VAL A 1 207 ? 8.788 -10.413 9.224 1.00 89.56 207 VAL A O 1
ATOM 1572 N N . LEU A 1 208 ? 7.495 -9.926 7.448 1.00 90.00 208 LEU A N 1
ATOM 1573 C CA . LEU A 1 208 ? 6.371 -9.403 8.225 1.00 90.00 208 LEU A CA 1
ATOM 1574 C C . LEU A 1 208 ? 5.766 -10.498 9.110 1.00 90.00 208 LEU A C 1
ATOM 1576 O O . LEU A 1 208 ? 5.616 -10.296 10.315 1.00 90.00 208 LEU A O 1
ATOM 1580 N N . GLY A 1 209 ? 5.474 -11.669 8.536 1.00 88.81 209 GLY A N 1
ATOM 1581 C CA . GLY A 1 209 ? 4.927 -12.810 9.272 1.00 88.81 209 GLY A CA 1
ATOM 1582 C C . GLY A 1 209 ? 5.835 -13.251 10.420 1.00 88.81 209 GLY A C 1
ATOM 1583 O O . GLY A 1 209 ? 5.382 -13.385 11.556 1.00 88.81 209 GLY A O 1
ATOM 1584 N N . ARG A 1 210 ? 7.145 -13.367 10.168 1.00 89.12 210 ARG A N 1
ATOM 1585 C CA . ARG A 1 210 ? 8.128 -13.703 11.214 1.00 89.12 210 ARG A CA 1
ATOM 1586 C C . ARG A 1 210 ? 8.229 -12.644 12.306 1.00 89.12 210 ARG A C 1
ATOM 1588 O O . ARG A 1 210 ? 8.389 -12.986 13.479 1.00 89.12 210 ARG A O 1
ATOM 1595 N N . ALA A 1 211 ? 8.162 -11.365 11.940 1.00 88.25 211 ALA A N 1
ATOM 1596 C CA . ALA A 1 211 ? 8.200 -10.277 12.905 1.00 88.25 211 ALA A CA 1
ATOM 1597 C C . ALA A 1 211 ? 6.956 -10.294 13.807 1.00 88.25 211 ALA A C 1
ATOM 1599 O O . ALA A 1 211 ? 7.091 -10.193 15.027 1.00 88.25 211 ALA A O 1
ATOM 1600 N N . VAL A 1 212 ? 5.769 -10.517 13.231 1.00 86.75 212 VAL A N 1
ATOM 1601 C CA . VAL A 1 212 ? 4.516 -10.700 13.979 1.00 86.75 212 VAL A CA 1
ATOM 1602 C C . VAL A 1 212 ? 4.613 -11.892 14.936 1.00 86.75 212 VAL A C 1
ATOM 1604 O O . VAL A 1 212 ? 4.339 -11.734 16.126 1.00 86.75 212 VAL A O 1
ATOM 1607 N N . ASP A 1 213 ? 5.072 -13.053 14.462 1.00 85.06 213 ASP A N 1
ATOM 1608 C CA . ASP A 1 213 ? 5.208 -14.258 15.293 1.00 85.06 213 ASP A CA 1
ATOM 1609 C C . ASP A 1 213 ? 6.193 -14.053 16.446 1.00 85.06 213 ASP A C 1
ATOM 1611 O O . ASP A 1 213 ? 5.943 -14.453 17.588 1.00 85.06 213 ASP A O 1
ATOM 1615 N N . SER A 1 214 ? 7.317 -13.387 16.178 1.00 80.44 214 SER A N 1
ATOM 1616 C CA . SER A 1 214 ? 8.314 -13.121 17.209 1.00 80.44 214 SER A CA 1
ATOM 1617 C C . SER A 1 214 ? 7.809 -12.161 18.283 1.00 80.44 214 SER A C 1
ATOM 1619 O O . SER A 1 214 ? 8.208 -12.298 19.438 1.00 80.44 214 SER A O 1
ATOM 1621 N N . LEU A 1 215 ? 6.990 -11.174 17.923 1.00 72.81 215 LEU A N 1
ATOM 1622 C CA . LEU A 1 215 ? 6.448 -10.211 18.882 1.00 72.81 215 LEU A CA 1
ATOM 1623 C C . LEU A 1 215 ? 5.289 -10.820 19.682 1.00 72.81 215 LEU A C 1
ATOM 1625 O O . LEU A 1 215 ? 5.149 -10.532 20.868 1.00 72.81 215 LEU A O 1
ATOM 1629 N N . ALA A 1 216 ? 4.505 -11.713 19.071 1.00 66.19 216 ALA A N 1
ATOM 1630 C CA . ALA A 1 216 ? 3.441 -12.450 19.750 1.00 66.19 216 ALA A CA 1
ATOM 1631 C C . ALA A 1 216 ? 3.981 -13.478 20.765 1.00 66.19 216 ALA A C 1
ATOM 1633 O O . ALA A 1 216 ? 3.391 -13.673 21.828 1.00 66.19 216 ALA A O 1
ATOM 1634 N N . THR A 1 217 ? 5.117 -14.115 20.466 1.00 56.19 217 THR A N 1
ATOM 1635 C CA . THR A 1 217 ? 5.736 -15.152 21.317 1.00 56.19 217 THR A CA 1
ATOM 1636 C C . THR A 1 217 ? 6.569 -14.598 22.480 1.00 56.19 217 THR A C 1
ATOM 1638 O O . THR A 1 217 ? 6.810 -15.320 23.445 1.00 56.19 217 THR A O 1
ATOM 1641 N N . ALA A 1 218 ? 6.966 -13.319 22.446 1.00 54.94 218 ALA A N 1
ATOM 1642 C CA . ALA A 1 218 ? 7.827 -12.689 23.458 1.00 54.94 218 ALA A CA 1
ATOM 1643 C C . ALA A 1 218 ? 7.146 -12.376 24.814 1.00 54.94 218 ALA A C 1
ATOM 1645 O O . ALA A 1 218 ? 7.811 -11.897 25.729 1.00 54.94 218 ALA A O 1
ATOM 1646 N N . GLY A 1 219 ? 5.856 -12.697 24.979 1.00 39.88 219 GLY A N 1
ATOM 1647 C CA . GLY A 1 219 ? 5.149 -12.643 26.264 1.00 39.88 219 GLY A CA 1
ATOM 1648 C C . GLY A 1 219 ? 4.626 -11.249 26.634 1.00 39.88 219 GLY A C 1
ATOM 1649 O O . GLY A 1 219 ? 5.399 -10.324 26.857 1.00 39.88 219 GLY A O 1
ATOM 1650 N N . HIS A 1 220 ? 3.300 -11.143 26.799 1.00 38.19 220 HIS A N 1
ATOM 1651 C CA . HIS A 1 220 ? 2.507 -9.917 27.037 1.00 38.19 220 HIS A CA 1
ATOM 1652 C C . HIS A 1 220 ? 2.287 -9.047 25.795 1.00 38.19 220 HIS A C 1
ATOM 1654 O O . HIS A 1 220 ? 2.552 -7.848 25.816 1.00 38.19 220 HIS A O 1
ATOM 1660 N N . GLY A 1 221 ? 1.765 -9.646 24.719 1.00 37.66 221 GLY A N 1
ATOM 1661 C CA . GLY A 1 221 ? 1.381 -8.909 23.517 1.00 37.66 221 GLY A CA 1
ATOM 1662 C C . GLY A 1 221 ? 0.437 -7.746 23.862 1.00 37.66 221 GLY A C 1
ATOM 1663 O O . GLY A 1 221 ? -0.673 -8.001 24.337 1.00 37.66 221 GLY A O 1
ATOM 1664 N N . PRO A 1 222 ? 0.837 -6.476 23.665 1.00 39.09 222 PRO A N 1
ATOM 1665 C CA . PRO A 1 222 ? -0.108 -5.375 23.747 1.00 39.09 222 PRO A CA 1
ATOM 1666 C C . PRO A 1 222 ? -1.235 -5.594 22.727 1.00 39.09 222 PRO A C 1
ATOM 1668 O O . PRO A 1 222 ? -1.024 -6.181 21.667 1.00 39.09 222 PRO A O 1
ATOM 1671 N N . ALA A 1 223 ? -2.436 -5.072 23.003 1.00 49.91 223 ALA A N 1
ATOM 1672 C CA . ALA A 1 223 ? -3.588 -5.116 22.084 1.00 49.91 223 ALA A CA 1
ATOM 1673 C C . ALA A 1 223 ? -3.336 -4.411 20.723 1.00 49.91 223 ALA A C 1
ATOM 1675 O O . ALA A 1 223 ? -4.199 -4.395 19.837 1.00 49.91 223 ALA A O 1
ATOM 1676 N N . THR A 1 224 ? -2.151 -3.819 20.561 1.00 56.81 224 THR A N 1
ATOM 1677 C CA . THR A 1 224 ? -1.663 -3.075 19.403 1.00 56.81 224 THR A CA 1
ATOM 1678 C C . THR A 1 224 ? -0.191 -3.414 19.162 1.00 56.81 224 THR A C 1
ATOM 1680 O O . THR A 1 224 ? 0.623 -3.240 20.066 1.00 56.81 224 THR A O 1
ATOM 1683 N N . LEU A 1 225 ? 0.157 -3.856 17.950 1.00 64.38 225 LEU A N 1
ATOM 1684 C CA . LEU A 1 225 ? 1.551 -4.004 17.521 1.00 64.38 225 LEU A CA 1
ATOM 1685 C C . LEU A 1 225 ? 2.209 -2.621 17.429 1.00 64.38 225 LEU A C 1
ATOM 1687 O O . LEU A 1 225 ? 1.653 -1.713 16.810 1.00 64.38 225 LEU A O 1
ATOM 1691 N N . ASP A 1 226 ? 3.385 -2.473 18.035 1.00 77.12 226 ASP A N 1
ATOM 1692 C CA . ASP A 1 226 ? 4.231 -1.297 17.846 1.00 77.12 226 ASP A CA 1
ATOM 1693 C C . ASP A 1 226 ? 4.886 -1.379 16.457 1.00 77.12 226 ASP A C 1
ATOM 1695 O O . ASP A 1 226 ? 5.654 -2.302 16.175 1.00 77.12 226 ASP A O 1
ATOM 1699 N N . ILE A 1 227 ? 4.532 -0.440 15.576 1.00 78.19 227 ILE A N 1
ATOM 1700 C CA . ILE A 1 227 ? 5.007 -0.401 14.187 1.00 78.19 227 ILE A CA 1
ATOM 1701 C C . ILE A 1 227 ? 6.522 -0.193 14.125 1.00 78.19 227 ILE A C 1
ATOM 1703 O O . ILE A 1 227 ? 7.171 -0.802 13.276 1.00 78.19 227 ILE A O 1
ATOM 1707 N N . ASP A 1 228 ? 7.102 0.590 15.035 1.00 79.94 228 ASP A N 1
ATOM 1708 C CA . ASP A 1 228 ? 8.545 0.836 15.039 1.00 79.94 228 ASP A CA 1
ATOM 1709 C C . ASP A 1 228 ? 9.296 -0.436 15.447 1.00 79.94 228 ASP A C 1
ATOM 1711 O O . ASP A 1 228 ? 10.278 -0.821 14.807 1.00 79.94 228 ASP A O 1
ATOM 1715 N N . ALA A 1 229 ? 8.787 -1.156 16.453 1.00 82.75 229 ALA A N 1
ATOM 1716 C CA . ALA A 1 229 ? 9.338 -2.449 16.858 1.00 82.75 229 ALA A CA 1
ATOM 1717 C C . ALA A 1 229 ? 9.199 -3.509 15.751 1.00 82.75 229 ALA A C 1
ATOM 1719 O O . ALA A 1 229 ? 10.119 -4.299 15.525 1.00 82.75 229 ALA A O 1
ATOM 1720 N N . LEU A 1 230 ? 8.068 -3.512 15.038 1.00 86.12 230 LEU A N 1
ATOM 1721 C CA . LEU A 1 230 ? 7.821 -4.401 13.905 1.00 86.12 230 LEU A CA 1
ATOM 1722 C C . LEU A 1 230 ? 8.822 -4.144 12.773 1.00 86.12 230 LEU A C 1
ATOM 1724 O O . LEU A 1 230 ? 9.470 -5.075 12.301 1.00 86.12 230 LEU A O 1
ATOM 1728 N N . VAL A 1 231 ? 9.005 -2.883 12.383 1.00 85.31 231 VAL A N 1
ATOM 1729 C CA . VAL A 1 231 ? 9.933 -2.476 11.317 1.00 85.31 231 VAL A CA 1
ATOM 1730 C C . VAL A 1 231 ? 11.378 -2.757 11.708 1.00 85.31 231 VAL A C 1
ATOM 1732 O O . VAL A 1 231 ? 12.143 -3.278 10.895 1.00 85.31 231 VAL A O 1
ATOM 1735 N N . ALA A 1 232 ? 11.757 -2.473 12.956 1.00 86.69 232 ALA A N 1
ATOM 1736 C CA . ALA A 1 232 ? 13.073 -2.825 13.477 1.00 86.69 232 ALA A CA 1
ATOM 1737 C C . ALA A 1 232 ? 13.312 -4.340 13.401 1.00 86.69 232 ALA A C 1
ATOM 1739 O O . ALA A 1 232 ? 14.391 -4.777 13.001 1.00 86.69 232 ALA A O 1
ATOM 1740 N N . ARG A 1 233 ? 12.294 -5.151 13.719 1.00 89.19 233 ARG A N 1
ATOM 1741 C CA . ARG A 1 233 ? 12.393 -6.609 13.636 1.00 89.19 233 ARG A CA 1
ATOM 1742 C C . ARG A 1 233 ? 12.484 -7.115 12.199 1.00 89.19 233 ARG A C 1
ATOM 1744 O O . ARG A 1 233 ? 13.288 -8.007 11.951 1.00 89.19 233 ARG A O 1
ATOM 1751 N N . MET A 1 234 ? 11.712 -6.549 11.272 1.00 89.31 234 MET A N 1
ATOM 1752 C CA . MET A 1 234 ? 11.776 -6.901 9.848 1.00 89.31 234 MET A CA 1
ATOM 1753 C C . MET A 1 234 ? 13.151 -6.572 9.257 1.00 89.31 234 MET A C 1
ATOM 1755 O O . MET A 1 234 ? 13.747 -7.421 8.607 1.00 89.31 234 MET A O 1
ATOM 1759 N N . ASN A 1 235 ? 13.689 -5.379 9.539 1.00 87.56 235 ASN A N 1
ATOM 1760 C CA . ASN A 1 235 ? 15.024 -4.971 9.082 1.00 87.56 235 ASN A CA 1
ATOM 1761 C C . ASN A 1 235 ? 16.165 -5.788 9.712 1.00 87.56 235 ASN A C 1
ATOM 1763 O O . ASN A 1 235 ? 17.259 -5.835 9.159 1.00 87.56 235 ASN A O 1
ATOM 1767 N N . GLY A 1 236 ? 15.930 -6.407 10.872 1.00 87.62 236 GLY A N 1
ATOM 1768 C CA . GLY A 1 236 ? 16.878 -7.311 11.521 1.00 87.62 236 GLY A CA 1
ATOM 1769 C C . GLY A 1 236 ? 16.767 -8.775 11.081 1.00 87.62 236 GLY A C 1
ATOM 1770 O O . GLY A 1 236 ? 17.543 -9.597 11.570 1.00 87.62 236 GLY A O 1
ATOM 1771 N N . ASP A 1 237 ? 15.810 -9.137 10.217 1.00 88.94 237 ASP A N 1
ATOM 1772 C CA . ASP A 1 237 ? 15.657 -10.515 9.744 1.00 88.94 237 ASP A CA 1
ATOM 1773 C C . ASP A 1 237 ? 16.758 -10.844 8.715 1.00 88.94 237 ASP A C 1
ATOM 1775 O O . ASP A 1 237 ? 16.870 -10.160 7.698 1.00 88.94 237 ASP A O 1
ATOM 1779 N N . PRO A 1 238 ? 17.562 -11.904 8.923 1.00 86.62 238 PRO A N 1
ATOM 1780 C CA . PRO A 1 238 ? 18.678 -12.240 8.036 1.00 86.62 238 PRO A CA 1
ATOM 1781 C C . PRO A 1 238 ? 18.242 -12.706 6.638 1.00 86.62 238 PRO A C 1
ATOM 1783 O O . PRO A 1 238 ? 19.081 -12.838 5.753 1.00 86.62 238 PRO A O 1
ATOM 1786 N N . SER A 1 239 ? 16.953 -12.999 6.438 1.00 85.88 239 SER A N 1
ATOM 1787 C CA . SER A 1 239 ? 16.377 -13.315 5.127 1.00 85.88 239 SER A CA 1
ATOM 1788 C C . SER A 1 239 ? 15.819 -12.096 4.395 1.00 85.88 239 SER A C 1
ATOM 1790 O O . SER A 1 239 ? 15.310 -12.255 3.282 1.00 85.88 239 SER A O 1
ATOM 1792 N N . LEU A 1 240 ? 15.882 -10.902 4.998 1.00 82.12 240 LEU A N 1
ATOM 1793 C CA . LEU A 1 240 ? 15.670 -9.663 4.268 1.00 82.12 240 LEU A CA 1
ATOM 1794 C C . LEU A 1 240 ? 16.916 -9.402 3.404 1.00 82.12 240 LEU A C 1
ATOM 1796 O O . LEU A 1 240 ? 18.028 -9.372 3.940 1.00 82.12 240 LEU A O 1
ATOM 1800 N N . PRO A 1 241 ? 16.773 -9.226 2.081 1.00 77.25 241 PRO A N 1
ATOM 1801 C CA . PRO A 1 241 ? 17.906 -8.906 1.227 1.00 77.25 241 PRO A CA 1
ATOM 1802 C C . PRO A 1 241 ? 18.635 -7.640 1.708 1.00 77.25 241 PRO A C 1
ATOM 1804 O O . PRO A 1 241 ? 17.985 -6.674 2.099 1.00 77.25 241 PRO A O 1
ATOM 1807 N N . PRO A 1 242 ? 19.976 -7.582 1.635 1.00 72.12 242 PRO A N 1
ATOM 1808 C CA . PRO A 1 242 ? 20.762 -6.484 2.213 1.00 72.12 242 PRO A CA 1
ATOM 1809 C C . PRO A 1 242 ? 20.523 -5.122 1.541 1.00 72.12 242 PRO A C 1
ATOM 1811 O O . PRO A 1 242 ? 20.862 -4.085 2.104 1.00 72.12 242 PRO A O 1
ATOM 1814 N N . HIS A 1 243 ? 19.964 -5.121 0.332 1.00 71.06 243 HIS A N 1
ATOM 1815 C CA . HIS A 1 243 ? 19.574 -3.921 -0.410 1.00 71.06 243 HIS A CA 1
ATOM 1816 C C . HIS A 1 243 ? 18.108 -3.525 -0.177 1.00 71.06 243 HIS A C 1
ATOM 1818 O O . HIS A 1 243 ? 17.690 -2.461 -0.628 1.00 71.06 243 HIS A O 1
ATOM 1824 N N . GLN A 1 244 ? 17.327 -4.368 0.502 1.00 74.44 244 GLN A N 1
ATOM 1825 C CA . GLN A 1 244 ? 15.941 -4.089 0.838 1.00 74.44 244 GLN A CA 1
ATOM 1826 C C . GLN A 1 244 ? 15.872 -3.478 2.232 1.00 74.44 244 GLN A C 1
ATOM 1828 O O . GLN A 1 244 ? 16.455 -3.985 3.190 1.00 74.44 244 GLN A O 1
ATOM 1833 N N . ARG A 1 245 ? 15.124 -2.382 2.354 1.00 79.38 245 ARG A N 1
ATOM 1834 C CA . ARG A 1 245 ? 14.892 -1.722 3.638 1.00 79.38 245 ARG A CA 1
ATOM 1835 C C . ARG A 1 245 ? 13.412 -1.476 3.839 1.00 79.38 245 ARG A C 1
ATOM 1837 O O . ARG A 1 245 ? 12.736 -0.965 2.953 1.00 79.38 245 ARG A O 1
ATOM 1844 N N . ILE A 1 246 ? 12.918 -1.820 5.017 1.00 82.25 246 ILE A N 1
ATOM 1845 C CA . ILE A 1 246 ? 11.554 -1.515 5.427 1.00 82.25 246 ILE A CA 1
ATOM 1846 C C . ILE A 1 246 ? 11.562 -0.173 6.141 1.00 82.25 246 ILE A C 1
ATOM 1848 O O . ILE A 1 246 ? 12.339 0.041 7.076 1.00 82.25 246 ILE A O 1
ATOM 1852 N N . VAL A 1 247 ? 10.699 0.732 5.698 1.00 79.75 247 VAL A N 1
ATOM 1853 C CA . VAL A 1 247 ? 10.549 2.065 6.281 1.00 79.75 247 VAL A CA 1
ATOM 1854 C C . VAL A 1 247 ? 9.100 2.240 6.700 1.00 79.75 247 VAL A C 1
ATOM 1856 O O . VAL A 1 247 ? 8.192 1.911 5.936 1.00 79.75 247 VAL A O 1
ATOM 1859 N N . ALA A 1 248 ? 8.883 2.766 7.903 1.00 77.62 248 ALA A N 1
ATOM 1860 C CA . ALA A 1 248 ? 7.562 3.158 8.359 1.00 77.62 248 ALA A CA 1
ATOM 1861 C C . ALA A 1 248 ? 7.527 4.623 8.768 1.00 77.62 248 ALA A C 1
ATOM 1863 O O . ALA A 1 248 ? 8.475 5.144 9.350 1.00 77.62 248 ALA A O 1
ATOM 1864 N N . HIS A 1 249 ? 6.397 5.262 8.486 1.00 73.06 249 HIS A N 1
ATOM 1865 C CA . HIS A 1 249 ? 6.093 6.603 8.954 1.00 73.06 249 HIS A CA 1
ATOM 1866 C C . HIS A 1 249 ? 4.744 6.588 9.651 1.00 73.06 249 HIS A C 1
ATOM 1868 O O . HIS A 1 249 ? 3.747 6.104 9.107 1.00 73.06 249 HIS A O 1
ATOM 1874 N N . LEU A 1 250 ? 4.721 7.145 10.858 1.00 70.50 250 LEU A N 1
ATOM 1875 C CA . LEU A 1 250 ? 3.509 7.310 11.638 1.00 70.50 250 LEU A CA 1
ATOM 1876 C C . LEU A 1 250 ? 3.107 8.783 11.644 1.00 70.50 250 LEU A C 1
ATOM 1878 O O . LEU A 1 250 ? 3.768 9.619 12.257 1.00 70.50 250 LEU A O 1
ATOM 1882 N N . ALA A 1 251 ? 1.973 9.088 11.021 1.00 65.25 251 ALA A N 1
ATOM 1883 C CA . ALA A 1 251 ? 1.251 10.321 11.287 1.00 65.25 251 ALA A CA 1
ATOM 1884 C C . ALA A 1 251 ? 0.331 10.095 12.486 1.00 65.25 251 ALA A C 1
ATOM 1886 O O . ALA A 1 251 ? -0.722 9.453 12.391 1.00 65.25 251 ALA A O 1
ATOM 1887 N N . ARG A 1 252 ? 0.740 10.643 13.633 1.00 57.97 252 ARG A N 1
ATOM 1888 C CA . ARG A 1 252 ? -0.171 10.888 14.749 1.00 57.97 252 ARG A CA 1
ATOM 1889 C C . ARG A 1 252 ? -0.900 12.190 14.463 1.00 57.97 252 ARG A C 1
ATOM 1891 O O . ARG A 1 252 ? -0.321 13.264 14.605 1.00 57.97 252 ARG A O 1
ATOM 1898 N N . MET A 1 253 ? -2.167 12.085 14.086 1.00 51.38 253 MET A N 1
ATOM 1899 C CA . MET A 1 253 ? -3.038 13.249 13.997 1.00 51.38 253 MET A CA 1
ATOM 1900 C C . MET A 1 253 ? -3.337 13.698 15.431 1.00 51.38 253 MET A C 1
ATOM 1902 O O . MET A 1 253 ? -4.188 13.146 16.134 1.00 51.38 253 MET A O 1
ATOM 1906 N N . SER A 1 254 ? -2.511 14.629 15.897 1.00 38.38 254 SER A N 1
ATOM 1907 C CA . SER A 1 254 ? -2.629 15.251 17.211 1.00 38.38 254 SER A CA 1
ATOM 1908 C C . SER A 1 254 ? -3.787 16.243 17.154 1.00 38.38 254 SER A C 1
ATOM 1910 O O . SER A 1 254 ? -3.886 17.010 16.197 1.00 38.38 254 SER A O 1
ATOM 1912 N N . GLY A 1 255 ? -4.680 16.174 18.140 1.00 37.59 255 GLY A N 1
ATOM 1913 C CA . GLY A 1 255 ? -5.738 17.167 18.333 1.00 37.59 255 GLY A CA 1
ATOM 1914 C C . GLY A 1 255 ? -5.201 18.454 18.930 1.00 37.59 255 GLY A C 1
ATOM 1915 O O . GLY A 1 255 ? -4.251 18.355 19.739 1.00 37.59 255 GLY A O 1
#

pLDDT: mean 77.18, std 20.2, range [32.38, 98.5]

Mean predicted aligned error: 10.32 Å

Sequence (255 aa):
MSGPGWRYPADSVSGDRRAGGGEPRRFLIATAVTRYPAATHLDWDRPGLVAARDDIVELFTGRLGYQHVTDLGLDPTADQLTRHLRDFCRSSERRPDDVLAVYIAGHGEIVENTGQHVLLMSDTDPDDPDDALTTAALAPKMLLGTSIRRLLLMLDTCYAGQGGNEFVAAALTGVGNDRHHAFGTGLAVVTSAYPHQQAETGAFPRVLGRAVDSLATAGHGPATLDIDALVARMNGDPSLPPHQRIVAHLARMSG